Protein AF-A0A3A4PA41-F1 (afdb_monomer_lite)

Sequence (238 aa):
MRCPNCGYDNPQGRRYCEDCGEKLTDLEARKARARRRSQREAAIYRREAQRDGLDAEEAERRRRRTRRRTSPWVALLILAVLVAVIVIIILVASGGESGPEKAVKEFYNAIKDKDVMTYLNHTELELYKMAERGEYQ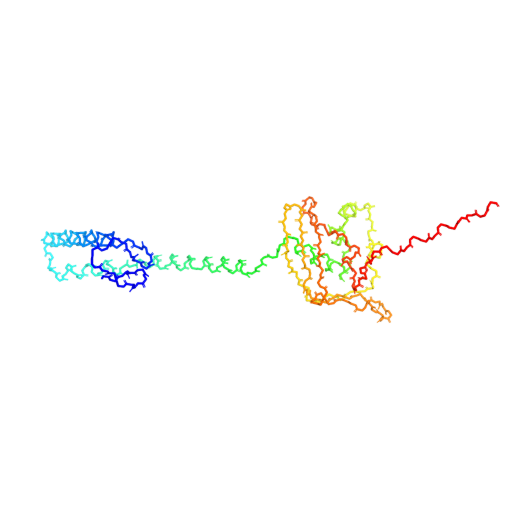PDPYTEGIDYDSYLLEGLTTRLVKEEGDYAEVEVTGGYFEGMYNDGSTSGGIDFSQHPRLVTLVKVEDTWIVQDYQIMKLPYLFAEIGPEQPEFPEVEEPI

Foldseek 3Di:
DADPPPRDDDDPPDQADPPPGHGPVVVVVVVVVVVVVVVVVVVVLVVVCVVVVHDPVRSVVVVVVVVPCPDVVVVVVVVVVVVVVVVVCCVVVVCDQDQQNVLLVLCQVCLQVVVVLSNCLQAPVVQNVCVVVVVDDDDSVVVPSPAPHKDWADWDKDWPDDDPQKTKIKGQAIKIKGAHPVGDILPFDGCVVVIDIWIWGHDPNTTHTPPVVQVNRRDDDPDPPPDPDDDPPPPDDD

Radius of gyration: 36.46 Å; chains: 1; bounding box: 102×58×88 Å

Structure (mmCIF, N/CA/C/O backbone):
data_AF-A0A3A4PA41-F1
#
_entry.id   AF-A0A3A4PA41-F1
#
loop_
_atom_site.group_PDB
_atom_site.id
_atom_site.type_symbol
_atom_site.label_atom_id
_atom_site.label_alt_id
_atom_site.label_comp_id
_atom_site.label_asym_id
_atom_site.label_entity_id
_atom_site.label_seq_id
_atom_site.pdbx_PDB_ins_code
_atom_site.Cartn_x
_atom_site.Cartn_y
_atom_site.Cartn_z
_atom_site.occupancy
_atom_site.B_iso_or_equiv
_atom_site.auth_seq_id
_atom_site.auth_comp_id
_atom_site.auth_asym_id
_atom_site.auth_atom_id
_atom_site.pdbx_PDB_model_num
ATOM 1 N N . MET A 1 1 ? -16.407 -4.344 59.325 1.00 78.94 1 MET A N 1
ATOM 2 C CA . MET A 1 1 ? -17.337 -4.447 58.186 1.00 78.94 1 MET A CA 1
ATOM 3 C C . MET A 1 1 ? -16.512 -4.512 56.924 1.00 78.94 1 MET A C 1
ATOM 5 O O . MET A 1 1 ? -15.739 -3.609 56.630 1.00 78.94 1 MET A O 1
ATOM 9 N N . ARG A 1 2 ? -16.658 -5.601 56.180 1.00 84.44 2 ARG A N 1
ATOM 10 C CA . ARG A 1 2 ? -15.811 -5.857 55.023 1.00 84.44 2 ARG A CA 1
ATOM 11 C C . ARG A 1 2 ? -16.287 -5.061 53.806 1.00 84.44 2 ARG A C 1
ATOM 13 O O . ARG A 1 2 ? -17.477 -5.090 53.485 1.00 84.44 2 ARG A O 1
ATOM 20 N N . CYS A 1 3 ? -15.379 -4.348 53.148 1.00 85.06 3 CYS A N 1
ATOM 21 C CA . CYS A 1 3 ? -15.661 -3.629 51.910 1.00 85.06 3 CYS A CA 1
ATOM 22 C C . CYS A 1 3 ? -15.992 -4.637 50.797 1.00 85.06 3 CYS A C 1
ATOM 24 O O . CYS A 1 3 ? -15.226 -5.578 50.603 1.00 85.06 3 CYS A O 1
ATOM 26 N N . PRO A 1 4 ? -17.099 -4.480 50.051 1.00 79.00 4 PRO A N 1
ATOM 27 C CA . PRO A 1 4 ? -17.438 -5.397 48.963 1.00 79.00 4 PRO A CA 1
ATOM 28 C C . PRO A 1 4 ? -16.611 -5.168 47.692 1.00 79.00 4 PRO A C 1
ATOM 30 O O . PRO A 1 4 ? -16.612 -6.042 46.835 1.00 79.00 4 PRO A O 1
ATOM 33 N N . ASN A 1 5 ? -15.958 -4.007 47.555 1.00 85.12 5 ASN A N 1
ATOM 34 C CA . ASN A 1 5 ? -15.164 -3.668 46.376 1.00 85.12 5 ASN A CA 1
ATOM 35 C C . ASN A 1 5 ? -13.751 -4.262 46.466 1.00 85.12 5 ASN A C 1
ATOM 37 O O . ASN A 1 5 ? -13.313 -4.943 45.549 1.00 85.12 5 ASN A O 1
ATOM 41 N N . CYS A 1 6 ? -13.064 -4.062 47.597 1.00 89.75 6 CYS A N 1
ATOM 42 C CA . CYS A 1 6 ? -11.680 -4.520 47.781 1.00 89.75 6 CYS A CA 1
ATOM 43 C C . CYS A 1 6 ? -11.495 -5.598 48.862 1.00 89.75 6 CYS A C 1
ATOM 45 O O . CYS A 1 6 ? -10.421 -6.170 48.991 1.00 89.75 6 CYS A O 1
ATOM 47 N N . GLY A 1 7 ? -12.519 -5.898 49.667 1.00 89.00 7 GLY A N 1
ATOM 48 C CA . GLY A 1 7 ? -12.424 -6.919 50.714 1.00 89.00 7 GLY A CA 1
ATOM 49 C C . GLY A 1 7 ? -11.752 -6.472 52.019 1.00 89.00 7 GLY A C 1
ATOM 50 O O . GLY A 1 7 ? -11.638 -7.307 52.917 1.00 89.00 7 GLY A O 1
ATOM 51 N N . TYR A 1 8 ? -11.354 -5.205 52.166 1.00 92.38 8 TYR A N 1
ATOM 52 C CA . TYR A 1 8 ? -10.743 -4.665 53.391 1.00 92.38 8 TYR A CA 1
ATOM 53 C C . TYR A 1 8 ? -11.730 -4.615 54.572 1.00 92.38 8 TYR A C 1
ATOM 55 O O . TYR A 1 8 ? -12.891 -4.223 54.397 1.00 92.38 8 TYR A O 1
ATOM 63 N N . ASP A 1 9 ? -11.304 -5.003 55.779 1.00 92.62 9 ASP A N 1
ATOM 64 C CA . ASP A 1 9 ? -12.167 -4.991 56.968 1.00 92.62 9 ASP A CA 1
ATOM 65 C C . ASP A 1 9 ? -12.120 -3.635 57.683 1.00 92.62 9 ASP A C 1
ATOM 67 O O . ASP A 1 9 ? -11.165 -3.291 58.369 1.00 92.62 9 ASP A O 1
ATOM 71 N N . ASN A 1 10 ? -13.176 -2.846 57.499 1.00 89.12 10 ASN A N 1
ATOM 72 C CA . ASN A 1 10 ? -13.282 -1.494 58.035 1.00 89.12 10 ASN A CA 1
ATOM 73 C C . ASN A 1 10 ? -13.911 -1.495 59.438 1.00 89.12 10 ASN A C 1
ATOM 75 O O . ASN A 1 10 ? -14.845 -2.260 59.686 1.00 89.12 10 ASN A O 1
ATOM 79 N N . PRO A 1 11 ? -13.535 -0.583 60.343 1.00 87.50 11 PRO A N 1
ATOM 80 C CA . PRO A 1 11 ? -14.248 -0.391 61.607 1.00 87.50 11 PRO A CA 1
ATOM 81 C C . PRO A 1 11 ? -15.753 -0.120 61.402 1.00 87.50 11 PRO A C 1
ATOM 83 O O . PRO A 1 11 ? -16.170 0.456 60.392 1.00 87.50 11 PRO A O 1
ATOM 86 N N . GLN A 1 12 ? -16.600 -0.529 62.355 1.00 80.69 12 GLN A N 1
ATOM 87 C CA . GLN A 1 12 ? -18.042 -0.259 62.273 1.00 80.69 12 GLN A CA 1
ATOM 88 C C . GLN A 1 12 ? -18.324 1.256 62.314 1.00 80.69 12 GLN A C 1
ATOM 90 O O . GLN A 1 12 ? -17.676 1.996 63.049 1.00 80.69 12 GLN A O 1
ATOM 95 N N . GLY A 1 13 ? -19.290 1.727 61.517 1.00 78.19 13 GLY A N 1
ATOM 96 C CA . GLY A 1 13 ? -19.691 3.143 61.467 1.00 78.19 13 GLY A CA 1
ATOM 97 C C . GLY A 1 13 ? -18.891 4.030 60.499 1.00 78.19 13 GLY A C 1
ATOM 98 O O . GLY A 1 13 ? -19.213 5.212 60.351 1.00 78.19 13 GLY A O 1
ATOM 99 N N . ARG A 1 14 ? -17.885 3.492 59.792 1.00 83.75 14 ARG A N 1
ATOM 100 C CA . ARG A 1 14 ? -17.180 4.218 58.722 1.00 83.75 14 ARG A CA 1
ATOM 101 C C . ARG A 1 14 ? -18.100 4.487 57.526 1.00 83.75 14 ARG A C 1
ATOM 103 O O . ARG A 1 14 ? -18.862 3.621 57.105 1.00 83.75 14 ARG A O 1
ATOM 110 N N . ARG A 1 15 ? -18.014 5.696 56.949 1.00 81.94 15 ARG A N 1
ATOM 111 C CA . ARG A 1 15 ? -18.811 6.079 55.763 1.00 81.94 15 ARG A CA 1
ATOM 112 C C . ARG A 1 15 ? -18.171 5.681 54.437 1.00 81.94 15 ARG A C 1
ATOM 114 O O . ARG A 1 15 ? -18.894 5.497 53.462 1.00 81.94 15 ARG A O 1
ATOM 121 N N . TYR A 1 16 ? -16.852 5.530 54.424 1.00 88.31 16 TYR A N 1
ATOM 122 C CA . TYR A 1 16 ? -16.038 5.195 53.260 1.00 88.31 16 TYR A CA 1
ATOM 123 C C . TYR A 1 16 ? -15.029 4.112 53.645 1.00 88.31 16 TYR A C 1
ATOM 125 O O . TYR A 1 16 ? -14.651 4.031 54.815 1.00 88.31 16 TYR A O 1
ATOM 133 N N . CYS A 1 17 ? -14.623 3.287 52.682 1.00 89.88 17 CYS A N 1
ATOM 134 C CA . CYS A 1 17 ? -13.566 2.303 52.857 1.00 89.88 17 CYS A CA 1
ATOM 135 C C . CYS A 1 17 ? -12.216 3.014 52.995 1.00 89.88 17 CYS A C 1
ATOM 137 O O . CYS A 1 17 ? -11.891 3.855 52.164 1.00 89.88 17 CYS A O 1
ATOM 139 N N . GLU A 1 18 ? -11.431 2.656 54.007 1.00 91.44 18 GLU A N 1
ATOM 140 C CA . GLU A 1 18 ? -10.113 3.262 54.261 1.00 91.44 18 GLU A CA 1
ATOM 141 C C . GLU A 1 18 ? -9.070 2.894 53.204 1.00 91.44 18 GLU A C 1
ATOM 143 O O . GLU A 1 18 ? -8.151 3.664 52.963 1.00 91.44 18 GLU A O 1
ATOM 148 N N . ASP A 1 19 ? -9.243 1.737 52.568 1.00 93.75 19 ASP A N 1
ATOM 149 C CA . ASP A 1 19 ? -8.330 1.214 51.551 1.00 93.75 19 ASP A CA 1
ATOM 150 C C . ASP A 1 19 ? -8.675 1.707 50.130 1.00 93.75 19 ASP A C 1
ATOM 152 O O . ASP A 1 19 ? -7.860 2.341 49.471 1.00 93.75 19 ASP A O 1
ATOM 156 N N . CYS A 1 20 ? -9.913 1.496 49.659 1.00 91.44 20 CYS A N 1
ATOM 157 C CA . CYS A 1 20 ? -10.299 1.821 48.276 1.00 91.44 20 CYS A CA 1
ATOM 158 C C . CYS A 1 20 ? -11.238 3.035 48.116 1.00 91.44 20 CYS A C 1
ATOM 160 O O . CYS A 1 20 ? -11.721 3.287 47.015 1.00 91.44 20 CYS A O 1
ATOM 162 N N . GLY A 1 21 ? -11.601 3.737 49.197 1.00 87.38 21 GLY A N 1
ATOM 163 C CA . GLY A 1 21 ? -12.452 4.940 49.148 1.00 87.38 21 GLY A CA 1
ATOM 164 C C . GLY A 1 21 ? -13.956 4.724 48.889 1.00 87.38 21 GLY A C 1
ATOM 165 O O . GLY A 1 21 ? -14.718 5.690 48.878 1.00 87.38 21 GLY A O 1
ATOM 166 N N . GLU A 1 22 ? -14.423 3.483 48.718 1.00 85.25 22 GLU A N 1
ATOM 167 C CA . GLU A 1 22 ? -15.826 3.167 48.387 1.00 85.25 22 GLU A CA 1
ATOM 168 C C . GLU A 1 22 ? -16.806 3.564 49.509 1.00 85.25 22 GLU A C 1
ATOM 170 O O . GLU A 1 22 ? -16.545 3.308 50.686 1.00 85.25 22 GLU A O 1
ATOM 175 N N . LYS A 1 23 ? -17.975 4.134 49.175 1.00 85.44 23 LYS A N 1
ATOM 176 C CA . LYS A 1 23 ? -18.997 4.526 50.168 1.00 85.44 23 LYS A CA 1
ATOM 177 C C . LYS A 1 23 ? -19.662 3.307 50.812 1.00 85.44 23 LYS A C 1
ATOM 179 O O . LYS A 1 23 ? -20.528 2.655 50.233 1.00 85.44 23 LYS A O 1
ATOM 184 N N . LEU A 1 24 ? -19.358 3.065 52.083 1.00 79.62 24 LEU A N 1
ATOM 185 C CA . LEU A 1 24 ? -19.928 1.970 52.869 1.00 79.62 24 LEU A CA 1
ATOM 186 C C . LEU A 1 24 ? -21.366 2.256 53.341 1.00 79.62 24 LEU A C 1
ATOM 188 O O . LEU A 1 24 ? -22.183 1.338 53.431 1.00 79.62 24 LEU A O 1
ATOM 192 N N . THR A 1 25 ? -21.717 3.524 53.588 1.00 70.94 25 THR A N 1
ATOM 193 C CA . THR A 1 25 ? -23.063 3.917 54.054 1.00 70.94 25 THR A CA 1
ATOM 194 C C . THR A 1 25 ? -24.140 3.824 52.980 1.00 70.94 25 THR A C 1
ATOM 196 O O . THR A 1 25 ? -25.287 3.496 53.291 1.00 70.94 25 THR A O 1
ATOM 199 N N . ASP A 1 26 ? -23.796 4.075 51.714 1.00 70.75 26 ASP A N 1
ATOM 200 C CA . ASP A 1 26 ? -24.758 3.941 50.615 1.00 70.75 26 ASP A CA 1
ATOM 201 C C . ASP A 1 26 ? -25.124 2.470 50.392 1.00 70.75 26 ASP A C 1
ATOM 203 O O . ASP A 1 26 ? -26.271 2.144 50.097 1.00 70.75 26 ASP A O 1
ATOM 207 N N . LEU A 1 27 ? -24.190 1.549 50.637 1.00 70.31 27 LEU A N 1
ATOM 208 C CA . LEU A 1 27 ? -24.443 0.119 50.510 1.00 70.31 27 LEU A CA 1
ATOM 209 C C . LEU A 1 27 ? -25.478 -0.389 51.521 1.00 70.31 27 LEU A C 1
ATOM 211 O O . LEU A 1 27 ? -26.393 -1.122 51.141 1.00 70.31 27 LEU A O 1
ATOM 215 N N . GLU A 1 28 ? -25.356 -0.028 52.800 1.00 75.94 28 GLU A N 1
ATOM 216 C CA . GLU A 1 28 ? -26.335 -0.443 53.813 1.00 75.94 28 GLU A CA 1
ATOM 217 C C . GLU A 1 28 ? -27.710 0.173 53.551 1.00 75.94 28 GLU A C 1
ATOM 219 O O . GLU A 1 28 ? -28.723 -0.530 53.600 1.00 75.94 28 GLU A O 1
ATOM 224 N N . ALA A 1 29 ? -27.754 1.450 53.164 1.00 77.25 29 ALA A N 1
ATOM 225 C CA . ALA A 1 29 ? -28.988 2.117 52.768 1.00 77.25 29 ALA A CA 1
ATOM 226 C C . ALA A 1 29 ? -29.625 1.457 51.530 1.00 77.25 29 ALA A C 1
ATOM 228 O O . ALA A 1 29 ? -30.835 1.214 51.507 1.00 77.25 29 ALA A O 1
ATOM 229 N N . ARG A 1 30 ? -28.825 1.094 50.520 1.00 78.69 30 ARG A N 1
ATOM 230 C CA . ARG A 1 30 ? -29.259 0.344 49.331 1.00 78.69 30 ARG A CA 1
ATOM 231 C C . ARG A 1 30 ? -29.794 -1.036 49.697 1.00 78.69 30 ARG A C 1
ATOM 233 O O . ARG A 1 30 ? -30.887 -1.393 49.260 1.00 78.69 30 ARG A O 1
ATOM 240 N N . LYS A 1 31 ? -29.091 -1.790 50.548 1.00 82.38 31 LYS A N 1
ATOM 241 C CA . LYS A 1 31 ? -29.541 -3.102 51.048 1.00 82.38 31 LYS A CA 1
ATOM 242 C C . LYS A 1 31 ? -30.845 -2.983 51.841 1.00 82.38 31 LYS A C 1
ATOM 244 O O . LYS A 1 31 ? -31.750 -3.793 51.645 1.00 82.38 31 LYS A O 1
ATOM 249 N N . ALA A 1 32 ? -30.984 -1.964 52.687 1.00 83.75 32 ALA A N 1
ATOM 250 C CA . ALA A 1 32 ? -32.205 -1.704 53.444 1.00 83.75 32 ALA A CA 1
ATOM 251 C C . ALA A 1 32 ? -33.386 -1.347 52.525 1.00 83.75 32 ALA A C 1
ATOM 253 O O . ALA A 1 32 ? -34.480 -1.890 52.687 1.00 83.75 32 ALA A O 1
ATOM 254 N N . ARG A 1 33 ? -33.167 -0.494 51.515 1.00 84.88 33 ARG A N 1
ATOM 255 C CA . ARG A 1 33 ? -34.169 -0.167 50.485 1.00 84.88 33 ARG A CA 1
ATOM 256 C C . ARG A 1 33 ? -34.574 -1.405 49.681 1.00 84.88 33 ARG A C 1
ATOM 258 O O . ARG A 1 33 ? -35.767 -1.636 49.492 1.00 84.88 33 ARG A O 1
ATOM 265 N N . ALA A 1 34 ? -33.614 -2.240 49.285 1.00 83.19 34 ALA A N 1
ATOM 266 C CA . ALA A 1 34 ? -33.871 -3.497 48.584 1.00 83.19 34 ALA A CA 1
ATOM 267 C C . ALA A 1 34 ? -34.686 -4.485 49.439 1.00 83.19 34 ALA A C 1
ATOM 269 O O . ALA A 1 34 ? -35.652 -5.061 48.943 1.00 83.19 34 ALA A O 1
ATOM 270 N N . ARG A 1 35 ? -34.364 -4.628 50.736 1.00 87.56 35 ARG A N 1
ATOM 271 C CA . ARG A 1 35 ? -35.143 -5.444 51.689 1.00 87.56 35 ARG A CA 1
ATOM 272 C C . ARG A 1 35 ? -36.574 -4.936 51.849 1.00 87.56 35 ARG A C 1
ATOM 274 O O . ARG A 1 35 ? -37.504 -5.731 51.814 1.00 87.56 35 ARG A O 1
ATOM 281 N N . ARG A 1 36 ? -36.775 -3.620 51.980 1.00 89.25 36 ARG A N 1
ATOM 282 C CA . ARG A 1 36 ? -38.124 -3.030 52.069 1.00 89.25 36 ARG A CA 1
ATOM 283 C C . ARG A 1 36 ? -38.932 -3.274 50.796 1.00 89.25 36 ARG A C 1
ATOM 285 O O . ARG A 1 36 ? -40.110 -3.611 50.878 1.00 89.25 36 ARG A O 1
ATOM 292 N N . ARG A 1 37 ? -38.301 -3.144 49.623 1.00 86.00 37 ARG A N 1
ATOM 293 C CA . ARG A 1 37 ? -38.941 -3.430 48.333 1.00 86.00 37 ARG A CA 1
ATOM 294 C C . ARG A 1 37 ? -39.351 -4.900 48.226 1.00 86.00 37 ARG A C 1
ATOM 296 O O . ARG A 1 37 ? -40.509 -5.169 47.925 1.00 86.00 37 ARG A O 1
ATOM 303 N N . SER A 1 38 ? -38.452 -5.832 48.551 1.00 83.81 38 SER A N 1
ATOM 304 C CA . SER A 1 38 ? -38.749 -7.269 48.483 1.00 83.81 38 SER A CA 1
ATOM 305 C C . SER A 1 38 ? -39.822 -7.697 49.488 1.00 83.81 38 SER A C 1
ATOM 307 O O . SER A 1 38 ? -40.682 -8.511 49.158 1.00 83.81 38 SER A O 1
ATOM 309 N N . GLN A 1 39 ? -39.826 -7.116 50.693 1.00 87.44 39 GLN A N 1
ATOM 310 C CA . GLN A 1 39 ? -40.875 -7.332 51.692 1.00 87.44 39 GLN A CA 1
ATOM 311 C C . GLN A 1 39 ? -42.234 -6.819 51.207 1.00 87.44 39 GLN A C 1
ATOM 313 O O . GLN A 1 39 ? -43.238 -7.512 51.367 1.00 87.44 39 GLN A O 1
ATOM 318 N N . ARG A 1 40 ? -42.270 -5.635 50.583 1.00 87.06 40 ARG A N 1
ATOM 319 C CA . ARG A 1 40 ? -43.497 -5.052 50.025 1.00 87.06 40 ARG A CA 1
ATOM 320 C C . ARG A 1 40 ? -44.041 -5.888 48.867 1.00 87.06 40 ARG A C 1
ATOM 322 O O . ARG A 1 40 ? -45.229 -6.186 48.856 1.00 87.06 40 ARG A O 1
ATOM 329 N N . GLU A 1 41 ? -43.182 -6.330 47.952 1.00 84.62 41 GLU A N 1
ATOM 330 C CA . GLU A 1 41 ? -43.555 -7.248 46.866 1.00 84.62 41 GLU A CA 1
ATOM 331 C C . GLU A 1 41 ? -44.077 -8.587 47.406 1.00 84.62 41 GLU A C 1
ATOM 333 O O . GLU A 1 41 ? -45.117 -9.068 46.965 1.00 84.62 41 GLU A O 1
ATOM 338 N N . ALA A 1 42 ? -43.421 -9.168 48.415 1.00 79.56 42 ALA A N 1
ATOM 339 C CA . ALA A 1 42 ? -43.884 -10.403 49.049 1.00 79.56 42 ALA A CA 1
ATOM 340 C C . ALA A 1 42 ? -45.223 -10.237 49.791 1.00 79.56 42 ALA A C 1
ATOM 342 O O . ALA A 1 42 ? -45.983 -11.198 49.915 1.00 79.56 42 ALA A O 1
ATOM 343 N N . ALA A 1 43 ? -45.515 -9.042 50.311 1.00 85.31 43 ALA A N 1
ATOM 344 C CA . ALA A 1 43 ? -46.796 -8.732 50.939 1.00 85.31 43 ALA A CA 1
ATOM 345 C C . ALA A 1 43 ? -47.920 -8.563 49.905 1.00 85.31 43 ALA A C 1
ATOM 347 O O . ALA A 1 43 ? -49.013 -9.080 50.120 1.00 85.31 43 ALA A O 1
ATOM 348 N N . ILE A 1 44 ? -47.644 -7.890 48.780 1.00 84.81 44 ILE A N 1
ATOM 349 C CA . ILE A 1 44 ? -48.576 -7.779 47.645 1.00 84.81 44 ILE A CA 1
ATOM 350 C C . ILE A 1 44 ? -48.920 -9.176 47.128 1.00 84.81 44 ILE A C 1
ATOM 352 O O . ILE A 1 44 ? -50.091 -9.534 47.070 1.00 84.81 44 ILE A O 1
ATOM 356 N N . TYR A 1 45 ? -47.900 -10.002 46.896 1.00 75.38 45 TYR A N 1
ATOM 357 C CA . TYR A 1 45 ? -48.076 -11.361 46.398 1.00 75.38 45 TYR A CA 1
ATOM 358 C C . TYR A 1 45 ? -48.927 -12.238 47.327 1.00 75.38 45 TYR A C 1
ATOM 360 O O . TYR A 1 45 ? -49.796 -12.973 46.872 1.00 75.38 45 TYR A O 1
ATOM 368 N N . ARG A 1 46 ? -48.717 -12.135 48.649 1.00 78.88 46 ARG A N 1
ATOM 369 C CA . ARG A 1 46 ? -49.536 -12.852 49.639 1.00 78.88 46 ARG A CA 1
ATOM 370 C C . ARG A 1 46 ? -50.999 -12.408 49.620 1.00 78.88 46 ARG A C 1
ATOM 372 O O . ARG A 1 46 ? -51.875 -13.257 49.728 1.00 78.88 46 ARG A O 1
ATOM 379 N N . ARG A 1 47 ? -51.263 -11.106 49.474 1.00 82.44 47 ARG A N 1
ATOM 380 C CA . ARG A 1 47 ? -52.633 -10.574 49.375 1.00 82.44 47 ARG A CA 1
ATOM 381 C C . ARG A 1 47 ? -53.328 -11.022 48.092 1.00 82.44 47 ARG A C 1
ATOM 383 O O . ARG A 1 47 ? -54.493 -11.389 48.145 1.00 82.44 47 ARG A O 1
ATOM 390 N N . GLU A 1 48 ? -52.622 -11.008 46.965 1.00 81.88 48 GLU A N 1
ATOM 391 C CA . GLU A 1 48 ? -53.142 -11.497 45.682 1.00 81.88 48 GLU A CA 1
ATOM 392 C C . GLU A 1 48 ? -53.446 -12.997 45.740 1.00 81.88 48 GLU A C 1
ATOM 394 O O . GLU A 1 48 ? -54.548 -13.402 45.389 1.00 81.88 48 GLU A O 1
ATOM 399 N N . ALA A 1 49 ? -52.531 -13.809 46.279 1.00 74.25 49 ALA A N 1
ATOM 400 C CA . ALA A 1 49 ? -52.753 -15.244 46.457 1.00 74.25 49 ALA A CA 1
ATOM 401 C C . ALA A 1 49 ? -53.971 -15.544 47.348 1.00 74.25 49 ALA A C 1
ATOM 403 O O . ALA A 1 49 ? -54.786 -16.389 46.996 1.00 74.25 49 ALA A O 1
ATOM 404 N N . GLN A 1 50 ? -54.138 -14.810 48.457 1.00 80.50 50 GLN A N 1
ATOM 405 C CA . GLN A 1 50 ? -55.321 -14.926 49.320 1.00 80.50 50 GLN A CA 1
ATOM 406 C C . GLN A 1 50 ? -56.613 -14.527 48.601 1.00 80.50 50 GLN A C 1
ATOM 408 O O . GLN A 1 50 ? -57.622 -15.211 48.749 1.00 80.50 50 GLN A O 1
ATOM 413 N N . ARG A 1 51 ? -56.593 -13.433 47.827 1.00 82.31 51 ARG A N 1
ATOM 414 C CA . ARG A 1 51 ? -57.755 -12.965 47.056 1.00 82.31 51 ARG A CA 1
ATOM 415 C C . ARG A 1 51 ? -58.189 -13.990 46.011 1.00 82.31 51 ARG A C 1
ATOM 417 O O . ARG A 1 51 ? -59.382 -14.185 45.808 1.00 82.31 51 ARG A O 1
ATOM 424 N N . ASP A 1 52 ? -57.220 -14.639 45.381 1.00 79.12 52 ASP A N 1
ATOM 425 C CA . ASP A 1 52 ? -57.447 -15.620 44.325 1.00 79.12 52 ASP A CA 1
ATOM 426 C C . ASP A 1 52 ? -57.626 -17.052 44.882 1.00 79.12 52 ASP A C 1
ATOM 428 O O . ASP A 1 52 ? -57.720 -18.004 44.109 1.00 79.12 52 ASP A O 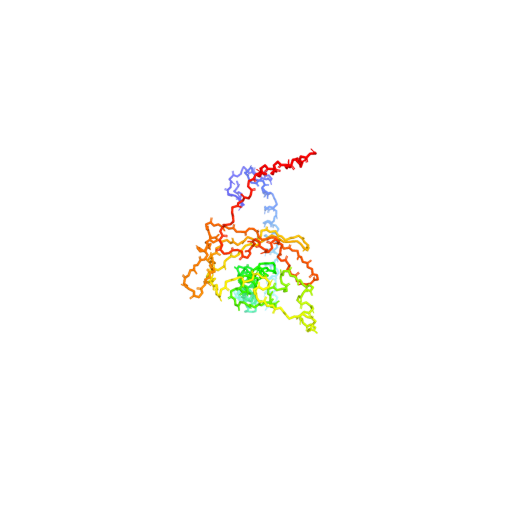1
ATOM 432 N N . GLY A 1 53 ? -57.675 -17.221 46.213 1.00 82.31 53 GLY A N 1
ATOM 433 C CA . GLY A 1 53 ? -57.903 -18.509 46.882 1.00 82.31 53 GLY A CA 1
ATOM 434 C C . GLY A 1 53 ? -56.773 -19.532 46.715 1.00 82.31 53 GLY A C 1
ATOM 435 O O . GLY A 1 53 ? -56.997 -20.724 46.907 1.00 82.31 53 GLY A O 1
ATOM 436 N N . LEU A 1 54 ? -55.573 -19.086 46.337 1.00 74.19 54 LEU A N 1
ATOM 437 C CA . LEU A 1 54 ? -54.415 -19.942 46.089 1.00 74.19 54 LEU A CA 1
ATOM 438 C C . LEU A 1 54 ? -53.728 -20.305 47.407 1.00 74.19 54 LEU A C 1
ATOM 440 O O . LEU A 1 54 ? -53.446 -19.430 48.233 1.00 74.19 54 LEU A O 1
ATOM 444 N N . ASP A 1 55 ? -53.399 -21.585 47.585 1.00 77.38 55 ASP A N 1
ATOM 445 C CA . ASP A 1 55 ? -52.577 -22.003 48.714 1.00 77.38 55 ASP A CA 1
ATOM 446 C C . ASP A 1 55 ? -51.137 -21.447 48.596 1.00 77.38 55 ASP A C 1
ATOM 448 O O . ASP A 1 55 ? -50.660 -21.040 47.526 1.00 77.38 55 ASP A O 1
ATOM 452 N N . ALA A 1 56 ? -50.436 -21.369 49.731 1.00 72.50 56 ALA A N 1
ATOM 453 C CA . ALA A 1 56 ? -49.102 -20.771 49.796 1.00 72.50 56 ALA A CA 1
ATOM 454 C C . ALA A 1 56 ? -48.068 -21.523 48.933 1.00 72.50 56 ALA A C 1
ATOM 456 O O . ALA A 1 56 ? -47.119 -20.911 48.430 1.00 72.50 56 ALA A O 1
ATOM 457 N N . GLU A 1 57 ? -48.256 -22.828 48.742 1.00 74.38 57 GLU A N 1
ATOM 458 C CA . GLU A 1 57 ? -47.349 -23.691 47.993 1.00 74.38 57 GLU A CA 1
ATOM 459 C C . GLU A 1 57 ? -47.542 -23.512 46.476 1.00 74.38 57 GLU A C 1
ATOM 461 O O . GLU A 1 57 ? -46.577 -23.432 45.709 1.00 74.38 57 GLU A O 1
ATOM 466 N N . GLU A 1 58 ? -48.784 -23.356 46.030 1.00 75.06 58 GLU A N 1
ATOM 467 C CA . GLU A 1 58 ? -49.190 -23.141 44.650 1.00 75.06 58 GLU A CA 1
ATOM 468 C C . GLU A 1 58 ? -48.834 -21.728 44.171 1.00 75.06 58 GLU A C 1
ATOM 470 O O . GLU A 1 58 ? -48.345 -21.547 43.046 1.00 75.06 58 GLU A O 1
ATOM 475 N N . ALA A 1 59 ? -48.945 -20.735 45.056 1.00 68.81 59 ALA A N 1
ATOM 476 C CA . ALA A 1 59 ? -48.404 -19.401 44.833 1.00 68.81 59 ALA A CA 1
ATOM 477 C C . ALA A 1 59 ? -46.866 -19.455 44.665 1.00 68.81 59 ALA A C 1
ATOM 479 O O . ALA A 1 59 ? -46.307 -18.971 43.675 1.00 68.81 59 ALA A O 1
ATOM 480 N N . GLU A 1 60 ? -46.137 -20.141 45.550 1.00 73.31 60 GLU A N 1
ATOM 481 C CA . GLU A 1 60 ? -44.687 -20.296 45.374 1.00 73.31 60 GLU A CA 1
ATOM 482 C C . GLU A 1 60 ? -44.301 -21.027 44.077 1.00 73.31 60 GLU A C 1
ATOM 484 O O . GLU A 1 60 ? -43.359 -20.606 43.389 1.00 73.31 60 GLU A O 1
ATOM 489 N N . ARG A 1 61 ? -45.039 -22.073 43.683 1.00 74.44 61 ARG A N 1
ATOM 490 C CA . ARG A 1 61 ? -44.822 -22.790 42.414 1.00 74.44 61 ARG A CA 1
ATOM 491 C C . ARG A 1 61 ? -45.039 -21.879 41.201 1.00 74.44 61 ARG A C 1
ATOM 493 O O . ARG A 1 61 ? -44.201 -21.884 40.290 1.00 74.44 61 ARG A O 1
ATOM 500 N N . ARG A 1 62 ? -46.093 -21.050 41.185 1.00 70.75 62 ARG A N 1
ATOM 501 C CA . ARG A 1 62 ? -46.332 -20.056 40.116 1.00 70.75 62 ARG A CA 1
ATOM 502 C C . ARG A 1 62 ? -45.215 -19.014 40.045 1.00 70.75 62 ARG A C 1
ATOM 504 O O . ARG A 1 62 ? -44.717 -18.741 38.952 1.00 70.75 62 ARG A O 1
ATOM 511 N N . ARG A 1 63 ? -44.747 -18.502 41.190 1.00 68.19 63 ARG A N 1
ATOM 512 C CA . ARG A 1 63 ? -43.633 -17.539 41.269 1.00 68.19 63 ARG A CA 1
ATOM 513 C C . ARG A 1 63 ? -42.310 -18.111 40.746 1.00 68.19 63 ARG A C 1
ATOM 515 O O . ARG A 1 63 ? -41.541 -17.410 40.086 1.00 68.19 63 ARG A O 1
ATOM 522 N N . ARG A 1 64 ? -42.026 -19.392 41.012 1.00 68.06 64 ARG A N 1
ATOM 523 C CA . ARG A 1 64 ? -40.831 -20.074 40.476 1.00 68.06 64 ARG A CA 1
ATOM 524 C C . ARG A 1 64 ? -40.900 -20.238 38.954 1.00 68.06 64 ARG A C 1
ATOM 526 O O . ARG A 1 64 ? -39.875 -20.066 38.293 1.00 68.06 64 ARG A O 1
ATOM 533 N N . ARG A 1 65 ? -42.085 -20.515 38.393 1.00 65.81 65 ARG A N 1
ATOM 534 C CA . ARG A 1 65 ? -42.294 -20.618 36.934 1.00 65.81 65 ARG A CA 1
ATOM 535 C C . ARG A 1 65 ? -42.100 -19.282 36.219 1.00 65.81 65 ARG A C 1
ATOM 537 O O . ARG A 1 65 ? -41.435 -19.251 35.189 1.00 65.81 65 ARG A O 1
ATOM 544 N N . THR A 1 66 ? -42.617 -18.181 36.765 1.00 60.09 66 THR A N 1
ATOM 545 C CA . THR A 1 66 ? -42.448 -16.849 36.158 1.00 60.09 66 THR A CA 1
ATOM 546 C C . THR A 1 66 ? -41.007 -16.349 36.237 1.00 60.09 66 THR A C 1
ATOM 548 O O . THR A 1 66 ? -40.521 -15.763 35.276 1.00 60.09 66 THR A O 1
ATOM 551 N N . ARG A 1 67 ? -40.278 -16.645 37.324 1.00 59.31 67 ARG A N 1
ATOM 552 C CA . ARG A 1 67 ? -38.877 -16.216 37.493 1.00 59.31 67 ARG A CA 1
ATOM 553 C C . ARG A 1 67 ? -37.868 -16.992 36.634 1.00 59.31 67 ARG A C 1
ATOM 555 O O . ARG A 1 67 ? -36.836 -16.434 36.283 1.00 59.31 67 ARG A O 1
ATOM 562 N N . ARG A 1 68 ? -38.142 -18.259 36.295 1.00 55.00 68 ARG A N 1
ATOM 563 C CA . ARG A 1 68 ? -37.277 -19.081 35.417 1.00 55.00 68 ARG A CA 1
ATOM 564 C C . ARG A 1 68 ? -37.469 -18.813 33.924 1.00 55.00 68 ARG A C 1
ATOM 566 O O . ARG A 1 68 ? -36.723 -19.353 33.116 1.00 55.00 68 ARG A O 1
ATOM 573 N N . ARG A 1 69 ? -38.449 -17.996 33.542 1.00 55.00 69 ARG A N 1
ATOM 574 C CA . ARG A 1 69 ? -38.735 -17.680 32.143 1.00 55.00 69 ARG A CA 1
ATOM 575 C C . ARG A 1 69 ? -37.834 -16.535 31.671 1.00 55.00 69 ARG A C 1
ATOM 577 O O . ARG A 1 69 ? -38.317 -15.480 31.279 1.00 55.00 69 ARG A O 1
ATOM 584 N N . THR A 1 70 ? -36.513 -16.719 31.717 1.00 56.25 70 THR A N 1
ATOM 585 C CA . THR A 1 70 ? -35.641 -15.945 30.825 1.00 56.25 70 THR A CA 1
ATOM 586 C C . THR A 1 70 ? -36.089 -16.301 29.419 1.00 56.25 70 THR A C 1
ATOM 588 O O . THR A 1 70 ? -36.007 -17.463 29.020 1.00 56.25 70 THR A O 1
ATOM 591 N N . SER A 1 71 ? -36.700 -15.339 28.729 1.00 65.31 71 SER A N 1
ATOM 592 C CA . SER A 1 71 ? -37.250 -15.573 27.399 1.00 65.31 71 SER A CA 1
ATOM 593 C C . SER A 1 71 ? -36.138 -16.131 26.503 1.00 65.31 71 SER A C 1
ATOM 595 O O . SER A 1 71 ? -35.041 -15.569 26.518 1.00 65.31 71 SER A O 1
ATOM 597 N N . PRO A 1 72 ? -36.379 -17.200 25.725 1.00 73.31 72 PRO A N 1
ATOM 598 C CA . PRO A 1 72 ? -35.388 -17.715 24.778 1.00 73.31 72 PRO A CA 1
ATOM 599 C C . PRO A 1 72 ? -34.893 -16.621 23.814 1.00 73.31 72 PRO A C 1
ATOM 601 O O . PRO A 1 72 ? -33.753 -16.661 23.366 1.00 73.31 72 PRO A O 1
ATOM 604 N N . TRP A 1 73 ? -35.697 -15.574 23.596 1.00 72.38 73 TRP A N 1
ATOM 605 C CA . TRP A 1 73 ? -35.313 -14.377 22.846 1.00 72.38 73 TRP A CA 1
ATOM 606 C C . TRP A 1 73 ? -34.213 -13.542 23.503 1.00 72.38 73 TRP A C 1
ATOM 608 O O . TRP A 1 73 ? -33.407 -12.950 22.799 1.00 72.38 73 TRP A O 1
ATOM 618 N N . VAL A 1 74 ? -34.137 -13.499 24.836 1.00 82.31 74 VAL A N 1
ATOM 619 C CA . VAL A 1 74 ? -33.055 -12.792 25.542 1.00 82.31 74 VAL A CA 1
ATOM 620 C C . VAL A 1 74 ? -31.733 -13.529 25.339 1.00 82.31 74 VAL A C 1
ATOM 622 O O . VAL A 1 74 ? -30.714 -12.891 25.105 1.00 82.31 74 VAL A O 1
ATOM 625 N N . ALA A 1 75 ? -31.752 -14.865 25.355 1.00 81.94 75 ALA A N 1
ATOM 626 C CA . ALA A 1 75 ? -30.570 -15.666 25.043 1.00 81.94 75 ALA A CA 1
ATOM 627 C C . ALA A 1 75 ? -30.135 -15.494 23.575 1.00 81.94 75 ALA A C 1
ATOM 629 O O . ALA A 1 75 ? -28.947 -15.324 23.315 1.00 81.94 75 ALA A O 1
ATOM 630 N N . LEU A 1 76 ? -31.086 -15.458 22.632 1.00 87.44 76 LEU A N 1
ATOM 631 C CA . LEU A 1 76 ? -30.805 -15.181 21.217 1.00 87.44 76 LEU A CA 1
ATOM 632 C C . LEU A 1 76 ? -30.250 -13.769 20.986 1.00 87.44 76 LEU A C 1
ATOM 634 O O . LEU A 1 76 ? -29.310 -13.617 20.217 1.00 87.44 76 LEU A O 1
ATOM 638 N N . LEU A 1 77 ? -30.779 -12.747 21.668 1.00 90.06 77 LEU A N 1
ATOM 639 C CA . LEU A 1 77 ? -30.253 -11.381 21.586 1.00 90.06 77 LEU A CA 1
ATOM 640 C C . LEU A 1 77 ? -28.825 -11.287 22.128 1.00 90.06 77 LEU A C 1
ATOM 642 O O . LEU A 1 77 ? -27.975 -10.676 21.490 1.00 90.06 77 LEU A O 1
ATOM 646 N N . ILE A 1 78 ? -28.540 -11.918 23.270 1.00 89.81 78 ILE A N 1
ATOM 647 C CA . ILE A 1 78 ? -27.183 -11.956 23.836 1.00 89.81 78 ILE A CA 1
ATOM 648 C C . ILE A 1 78 ? -26.221 -12.673 22.880 1.00 89.81 78 ILE A C 1
ATOM 650 O O . ILE A 1 78 ? -25.114 -12.186 22.662 1.00 89.81 78 ILE A O 1
ATOM 654 N N . LEU A 1 79 ? -26.645 -13.789 22.276 1.00 91.75 79 LEU A N 1
ATOM 655 C CA . LEU A 1 79 ? -25.855 -14.510 21.277 1.00 91.75 79 LEU A CA 1
ATOM 656 C C . LEU A 1 79 ? -25.596 -13.650 20.032 1.00 91.75 79 LEU A C 1
ATOM 658 O O . LEU A 1 79 ? -24.462 -13.578 19.575 1.00 91.75 79 LEU A O 1
ATOM 662 N N . ALA A 1 80 ? -26.616 -12.967 19.507 1.00 92.75 80 ALA A N 1
ATOM 663 C CA . ALA A 1 80 ? -26.481 -12.091 18.345 1.00 92.75 80 ALA A CA 1
ATOM 664 C C . ALA A 1 80 ? -25.518 -10.924 18.612 1.00 92.75 80 ALA A C 1
ATOM 666 O O . ALA A 1 80 ? -24.675 -10.621 17.772 1.00 92.75 80 ALA A O 1
ATOM 667 N N . VAL A 1 81 ? -25.591 -10.313 19.799 1.00 94.44 81 VAL A N 1
ATOM 668 C CA . VAL A 1 81 ? -24.650 -9.266 20.225 1.00 94.44 81 VAL A CA 1
ATOM 669 C C . VAL A 1 81 ? -23.234 -9.824 20.353 1.00 94.44 81 VAL A C 1
ATOM 671 O O . VAL A 1 81 ? -22.299 -9.196 19.871 1.00 94.44 81 VAL A O 1
ATOM 674 N N . LEU A 1 82 ? -23.060 -11.011 20.942 1.00 95.19 82 LEU A N 1
ATOM 675 C CA . LEU A 1 82 ? -21.754 -11.674 21.024 1.00 95.19 82 LEU A CA 1
ATOM 676 C C . LEU A 1 82 ? -21.161 -11.947 19.640 1.00 95.19 82 LEU A C 1
ATOM 678 O O . LEU A 1 82 ? -19.993 -11.650 19.419 1.00 95.19 82 LEU A O 1
ATOM 682 N N . VAL A 1 83 ? -21.958 -12.461 18.701 1.00 94.38 83 VAL A N 1
ATOM 683 C CA . VAL A 1 83 ? -21.520 -12.701 17.319 1.00 94.38 83 VAL A CA 1
ATOM 684 C C . VAL A 1 83 ? -21.145 -11.388 16.634 1.00 94.38 83 VAL A C 1
ATOM 686 O O . VAL A 1 83 ? -20.077 -11.313 16.041 1.00 94.38 83 VAL A O 1
ATOM 689 N N . ALA A 1 84 ? -21.960 -10.338 16.760 1.00 91.62 84 ALA A N 1
ATOM 690 C CA . ALA A 1 84 ? -21.645 -9.026 16.194 1.00 91.62 84 ALA A CA 1
ATOM 691 C C . ALA A 1 84 ? -20.341 -8.447 16.769 1.00 91.62 84 ALA A C 1
ATOM 693 O O . ALA A 1 84 ? -19.513 -7.939 16.020 1.00 91.62 84 ALA A O 1
ATOM 694 N N . VAL A 1 85 ? -20.118 -8.577 18.080 1.00 91.88 85 VAL A N 1
ATOM 695 C CA . VAL A 1 85 ? -18.869 -8.156 18.732 1.00 91.88 85 VAL A CA 1
ATOM 696 C C . VAL A 1 85 ? -17.683 -8.986 18.244 1.00 91.88 85 VAL A C 1
ATOM 698 O O . VAL A 1 85 ? -16.641 -8.415 17.955 1.00 91.88 85 VAL A O 1
ATOM 701 N N . ILE A 1 86 ? -17.832 -10.305 18.091 1.00 89.62 86 ILE A N 1
ATOM 702 C CA . ILE A 1 86 ? -16.782 -11.171 17.535 1.00 89.62 86 ILE A CA 1
ATOM 703 C C . ILE A 1 86 ? -16.454 -10.765 16.095 1.00 89.62 86 ILE A C 1
ATOM 705 O O . ILE A 1 86 ? -15.282 -10.666 15.760 1.00 89.62 86 ILE A O 1
ATOM 709 N N . VAL A 1 87 ? -17.454 -10.469 15.262 1.00 83.50 87 VAL A N 1
ATOM 710 C CA . VAL A 1 87 ? -17.243 -9.984 13.889 1.00 83.50 87 VAL A CA 1
ATOM 711 C C . VAL A 1 87 ? -16.508 -8.644 13.888 1.00 83.50 87 VAL A C 1
ATOM 713 O O . VAL A 1 87 ? -15.549 -8.489 13.142 1.00 83.50 87 VAL A O 1
ATOM 716 N N . ILE A 1 88 ? -16.889 -7.700 14.753 1.00 81.44 88 ILE A N 1
ATOM 717 C CA . ILE A 1 88 ? -16.191 -6.411 14.892 1.00 81.44 88 ILE A CA 1
ATOM 718 C C . ILE A 1 88 ? -14.745 -6.620 15.359 1.00 81.44 88 ILE A C 1
ATOM 720 O O . ILE A 1 88 ? -13.836 -6.016 14.804 1.00 81.44 88 ILE A O 1
ATOM 724 N N . ILE A 1 89 ? -14.512 -7.498 16.339 1.00 79.94 89 ILE A N 1
ATOM 725 C CA . ILE A 1 89 ? -13.164 -7.836 16.810 1.00 79.94 89 ILE A CA 1
ATOM 726 C C . ILE A 1 89 ? -12.349 -8.465 15.684 1.00 79.94 89 ILE A C 1
ATOM 728 O O . ILE A 1 89 ? -11.196 -8.095 15.525 1.00 79.94 89 ILE A O 1
ATOM 732 N N . ILE A 1 90 ? -12.927 -9.371 14.891 1.00 74.06 90 ILE A N 1
ATOM 733 C CA . ILE A 1 90 ? -12.249 -9.972 13.739 1.00 74.06 90 ILE A CA 1
ATOM 734 C C . ILE A 1 90 ? -11.904 -8.898 12.708 1.00 74.06 90 ILE A C 1
ATOM 736 O O . ILE A 1 90 ? -10.772 -8.888 12.260 1.00 74.06 90 ILE A O 1
ATOM 740 N N . LEU A 1 91 ? -12.814 -7.974 12.384 1.00 61.94 91 LEU A N 1
ATOM 741 C CA . LEU A 1 91 ? -12.565 -6.888 11.425 1.00 61.94 91 LEU A CA 1
ATOM 742 C C . LEU A 1 91 ? -11.482 -5.903 11.896 1.00 61.94 91 LEU A C 1
ATOM 744 O O . LEU A 1 91 ? -10.675 -5.438 11.096 1.00 61.94 91 LEU A O 1
ATOM 748 N N . VAL A 1 92 ? -11.450 -5.589 13.193 1.00 65.31 92 VAL A N 1
ATOM 749 C CA . VAL A 1 92 ? -10.429 -4.711 13.791 1.00 65.31 92 VAL A CA 1
ATOM 750 C C . VAL A 1 92 ? -9.089 -5.442 13.929 1.00 65.31 92 VAL A C 1
ATOM 752 O O . VAL A 1 92 ? -8.041 -4.868 13.653 1.00 65.31 92 VAL A O 1
ATOM 755 N N . ALA A 1 93 ? -9.105 -6.716 14.325 1.00 57.28 93 ALA A N 1
ATOM 756 C CA . ALA A 1 93 ? -7.907 -7.541 14.460 1.00 57.28 93 ALA A CA 1
ATOM 757 C C . ALA A 1 93 ? -7.344 -7.996 13.108 1.00 57.28 93 ALA A C 1
ATOM 759 O O . ALA A 1 93 ? -6.155 -8.286 13.022 1.00 57.28 93 ALA A O 1
ATOM 760 N N . SER A 1 94 ? -8.164 -8.037 12.053 1.00 54.66 94 SER A N 1
ATOM 761 C CA . SER A 1 94 ? -7.718 -8.360 10.699 1.00 54.66 94 SER A CA 1
ATOM 762 C C . SER A 1 94 ? -6.953 -7.226 10.030 1.00 54.66 94 SER A C 1
ATOM 764 O O . SER A 1 94 ? -6.581 -7.414 8.881 1.00 54.66 94 SER A O 1
ATOM 766 N N . GLY A 1 95 ? -6.727 -6.093 10.716 1.00 54.72 95 GLY A N 1
ATOM 767 C CA . GLY A 1 95 ? -5.837 -5.031 10.249 1.00 54.72 95 GLY A CA 1
ATOM 768 C C . GLY A 1 95 ? -6.116 -4.686 8.796 1.00 54.72 95 GLY A C 1
ATOM 769 O O . GLY A 1 95 ? -5.312 -5.015 7.930 1.00 54.72 95 GLY A O 1
ATOM 770 N N . GLY A 1 96 ? -7.299 -4.123 8.523 1.00 66.06 96 GLY A N 1
ATOM 771 C CA . GLY A 1 96 ? -7.598 -3.629 7.183 1.00 66.06 96 GLY A CA 1
ATOM 772 C C . GLY A 1 96 ? -6.442 -2.746 6.727 1.00 66.06 96 GLY A C 1
ATOM 773 O O . GLY A 1 96 ? -6.089 -1.800 7.427 1.00 66.06 96 GLY A O 1
ATOM 774 N N . GLU A 1 97 ? -5.818 -3.124 5.616 1.00 84.56 97 GLU A N 1
ATOM 775 C CA . GLU A 1 97 ? -4.692 -2.394 5.050 1.00 84.56 97 GLU A CA 1
ATOM 776 C C . GLU A 1 97 ? -5.107 -0.942 4.805 1.00 84.56 97 GLU A C 1
ATOM 778 O O . GLU A 1 97 ? -6.152 -0.682 4.199 1.00 84.56 97 GLU A O 1
ATOM 783 N N . SER A 1 98 ? -4.323 0.003 5.326 1.00 93.44 98 SER A N 1
ATOM 784 C CA . SER A 1 98 ? -4.605 1.422 5.128 1.00 93.44 98 SER A CA 1
ATOM 785 C C . SER A 1 98 ? -4.406 1.815 3.660 1.00 93.44 98 SER A C 1
ATOM 787 O O . SER A 1 98 ? -3.660 1.173 2.920 1.00 93.44 98 SER A O 1
ATOM 789 N N . GLY A 1 99 ? -5.065 2.891 3.221 1.00 96.19 99 GLY A N 1
ATOM 790 C CA . GLY A 1 99 ? -4.889 3.421 1.863 1.00 96.19 99 GLY A CA 1
ATOM 791 C C . GLY A 1 99 ? -3.417 3.681 1.494 1.00 96.19 99 GLY A C 1
ATOM 792 O O . GLY A 1 99 ? -2.991 3.217 0.436 1.00 96.19 99 GLY A O 1
ATOM 793 N N . PRO A 1 100 ? -2.624 4.350 2.357 1.00 97.94 100 PRO A N 1
ATOM 794 C CA . PRO A 1 100 ? -1.193 4.546 2.125 1.00 97.94 100 PRO A CA 1
ATOM 795 C C . PRO A 1 100 ? -0.401 3.238 2.033 1.00 97.94 100 PRO A C 1
ATOM 797 O O . PRO A 1 100 ? 0.431 3.085 1.142 1.00 97.94 100 PRO A O 1
ATOM 800 N N . GLU A 1 101 ? -0.656 2.273 2.924 1.00 97.62 101 GLU A N 1
ATOM 801 C CA . GLU A 1 101 ? 0.039 0.978 2.887 1.00 97.62 101 GLU A CA 1
ATOM 802 C C . GLU A 1 101 ? -0.247 0.219 1.598 1.00 97.62 101 GLU A C 1
ATOM 804 O O . GLU A 1 101 ? 0.674 -0.312 0.975 1.00 97.62 101 GLU A O 1
ATOM 809 N N . LYS A 1 102 ? -1.511 0.226 1.168 1.00 97.69 102 LYS A N 1
ATOM 810 C CA . LYS A 1 102 ? -1.921 -0.363 -0.100 1.00 97.69 102 LYS A CA 1
ATOM 811 C C . LYS A 1 102 ? -1.163 0.268 -1.272 1.00 97.69 102 LYS A C 1
ATOM 813 O O . LYS A 1 102 ? -0.618 -0.467 -2.090 1.00 97.69 102 LYS A O 1
ATOM 818 N N . ALA A 1 103 ? -1.059 1.598 -1.314 1.00 98.19 103 ALA A N 1
ATOM 819 C CA . ALA A 1 103 ? -0.341 2.312 -2.371 1.00 98.19 103 ALA A CA 1
ATOM 820 C C . ALA A 1 103 ? 1.155 1.953 -2.422 1.00 98.19 103 ALA A C 1
ATOM 822 O O . ALA A 1 103 ? 1.699 1.740 -3.503 1.00 98.19 103 ALA A O 1
ATOM 823 N N . VAL A 1 104 ? 1.820 1.802 -1.269 1.00 98.38 104 VAL A N 1
ATOM 824 C CA . VAL A 1 104 ? 3.220 1.334 -1.225 1.00 98.38 104 VAL A CA 1
ATOM 825 C C . VAL A 1 104 ? 3.350 -0.083 -1.783 1.00 98.38 104 VAL A C 1
ATOM 827 O O . VAL A 1 104 ? 4.288 -0.373 -2.529 1.00 98.38 104 VAL A O 1
ATOM 830 N N . LYS A 1 105 ? 2.414 -0.983 -1.466 1.00 98.31 105 LYS A N 1
ATOM 831 C CA . LYS A 1 105 ? 2.439 -2.338 -2.032 1.00 98.31 105 LYS A CA 1
ATOM 832 C C . LYS A 1 105 ? 2.140 -2.345 -3.527 1.00 98.31 105 LYS A C 1
ATOM 834 O O . LYS A 1 105 ? 2.799 -3.089 -4.249 1.00 98.31 105 LYS A O 1
ATOM 839 N N . GLU A 1 106 ? 1.186 -1.549 -3.999 1.00 98.44 106 GLU A N 1
ATOM 840 C CA . GLU A 1 106 ? 0.894 -1.394 -5.430 1.00 98.44 106 GLU A CA 1
ATOM 841 C C . GLU A 1 106 ? 2.115 -0.844 -6.178 1.00 98.44 106 GLU A C 1
ATOM 843 O O . GLU A 1 106 ? 2.473 -1.395 -7.212 1.00 98.44 106 GLU A O 1
ATOM 848 N N . PHE A 1 107 ? 2.841 0.122 -5.607 1.00 98.56 107 PHE A N 1
ATOM 849 C CA . PHE A 1 107 ? 4.102 0.635 -6.152 1.00 98.56 107 PHE A CA 1
ATOM 850 C C . PHE A 1 107 ? 5.172 -0.458 -6.343 1.00 98.56 107 PHE A C 1
ATOM 852 O O . PHE A 1 107 ? 5.694 -0.622 -7.446 1.00 98.56 107 PHE A O 1
ATOM 859 N N . TYR A 1 108 ? 5.483 -1.250 -5.308 1.00 98.56 108 TYR A N 1
ATOM 860 C CA . TYR A 1 108 ? 6.489 -2.318 -5.432 1.00 98.56 108 TYR A CA 1
ATOM 861 C C . TYR A 1 108 ? 6.041 -3.453 -6.363 1.00 98.56 108 TYR A C 1
ATOM 863 O O . TYR A 1 108 ? 6.856 -3.981 -7.122 1.00 98.56 108 TYR A O 1
ATOM 871 N N . ASN A 1 109 ? 4.758 -3.828 -6.332 1.00 98.50 109 ASN A N 1
ATOM 872 C CA . ASN A 1 109 ? 4.233 -4.840 -7.251 1.00 98.50 109 ASN A CA 1
ATOM 873 C C . ASN A 1 109 ? 4.234 -4.338 -8.701 1.00 98.50 109 ASN A C 1
ATOM 875 O O . ASN A 1 109 ? 4.588 -5.102 -9.590 1.00 98.50 109 ASN A O 1
ATOM 879 N N . ALA A 1 110 ? 3.944 -3.057 -8.943 1.00 98.50 110 ALA A N 1
ATOM 880 C CA . ALA A 1 110 ? 4.010 -2.465 -10.275 1.00 98.50 110 ALA A CA 1
ATOM 881 C C . ALA A 1 110 ? 5.424 -2.528 -10.865 1.00 98.50 110 ALA A C 1
ATOM 883 O O . ALA A 1 110 ? 5.585 -2.875 -12.032 1.00 98.50 110 ALA A O 1
ATOM 884 N N . ILE A 1 111 ? 6.461 -2.282 -10.055 1.00 98.25 111 ILE A N 1
ATOM 885 C CA . ILE A 1 111 ? 7.854 -2.466 -10.491 1.00 98.25 111 ILE A CA 1
ATOM 886 C C . ILE A 1 111 ? 8.120 -3.940 -10.815 1.00 98.25 111 ILE A C 1
ATOM 888 O O . ILE A 1 111 ? 8.685 -4.248 -11.866 1.00 98.25 111 ILE A O 1
ATOM 892 N N . LYS A 1 112 ? 7.673 -4.858 -9.947 1.00 98.00 112 LYS A N 1
ATOM 893 C CA . LYS A 1 112 ? 7.843 -6.299 -10.162 1.00 98.00 112 LYS A CA 1
ATOM 894 C C . LYS A 1 112 ? 7.216 -6.792 -11.460 1.00 98.00 112 LYS A C 1
ATOM 896 O O . LYS A 1 112 ? 7.861 -7.517 -12.215 1.00 98.00 112 LYS A O 1
ATOM 901 N N . ASP A 1 113 ? 5.977 -6.396 -11.700 1.00 97.94 113 ASP A N 1
ATOM 902 C CA . ASP A 1 113 ? 5.192 -6.836 -12.848 1.00 97.94 113 ASP A CA 1
ATOM 903 C C . ASP A 1 113 ? 5.483 -5.992 -14.103 1.00 97.94 113 ASP A C 1
ATOM 905 O O . ASP A 1 113 ? 4.941 -6.265 -15.174 1.00 97.94 113 ASP A O 1
ATOM 909 N N . LYS A 1 114 ? 6.356 -4.978 -13.982 1.00 97.00 114 LYS A N 1
ATOM 910 C CA . LYS A 1 114 ? 6.630 -3.948 -14.996 1.00 97.00 114 LYS A CA 1
ATOM 911 C C . LYS A 1 114 ? 5.341 -3.275 -15.496 1.00 97.00 114 LYS A C 1
ATOM 913 O O . LYS A 1 114 ? 5.236 -2.900 -16.664 1.00 97.00 114 LYS A O 1
ATOM 918 N N . ASP A 1 115 ? 4.363 -3.115 -14.603 1.00 98.06 115 ASP A N 1
ATOM 919 C CA . ASP A 1 115 ? 3.115 -2.398 -14.853 1.00 98.06 115 ASP A CA 1
ATOM 920 C C . ASP A 1 115 ? 3.355 -0.890 -14.736 1.00 98.06 115 ASP A C 1
ATOM 922 O O . ASP A 1 115 ? 3.231 -0.276 -13.673 1.00 98.06 115 ASP A O 1
ATOM 926 N N . VAL A 1 116 ? 3.720 -0.292 -15.866 1.00 97.44 116 VAL A N 1
ATOM 927 C CA . VAL A 1 116 ? 4.085 1.125 -15.928 1.00 97.44 116 VAL A CA 1
ATOM 928 C C . VAL A 1 116 ? 2.901 2.039 -15.621 1.00 97.44 116 VAL A C 1
ATOM 930 O O . VAL A 1 116 ? 3.091 3.110 -15.056 1.00 97.44 116 VAL A O 1
ATOM 933 N N . MET A 1 117 ? 1.671 1.625 -15.935 1.00 98.12 117 MET A N 1
ATOM 934 C CA . MET A 1 117 ? 0.493 2.451 -15.666 1.00 98.12 117 MET A CA 1
ATOM 935 C C . MET A 1 117 ? 0.235 2.549 -14.163 1.00 98.12 117 MET A C 1
ATOM 937 O O . MET A 1 117 ? 0.077 3.652 -13.641 1.00 98.12 117 MET A O 1
ATOM 941 N N . THR A 1 118 ? 0.258 1.420 -13.453 1.00 98.31 118 THR A N 1
ATOM 942 C CA . THR A 1 118 ? 0.107 1.420 -11.990 1.00 98.31 118 THR A CA 1
ATOM 943 C C . THR A 1 118 ? 1.278 2.131 -11.313 1.00 98.31 118 THR A C 1
ATOM 945 O O . THR A 1 118 ? 1.069 2.885 -10.364 1.00 98.31 118 THR A O 1
ATOM 948 N N . TYR A 1 119 ? 2.500 1.963 -11.831 1.00 98.31 119 TYR A N 1
ATOM 949 C CA . TYR A 1 119 ? 3.667 2.695 -11.342 1.00 98.31 119 TYR A CA 1
ATOM 950 C C . TYR A 1 119 ? 3.469 4.212 -11.460 1.00 98.31 119 TYR A C 1
ATOM 952 O O . TYR A 1 119 ? 3.565 4.906 -10.450 1.00 98.31 119 TYR A O 1
ATOM 960 N N . LEU A 1 120 ? 3.113 4.718 -12.648 1.00 98.12 120 LEU A N 1
ATOM 961 C CA . LEU A 1 120 ? 2.891 6.150 -12.882 1.00 98.12 120 LEU A CA 1
ATOM 962 C C . LEU A 1 120 ? 1.745 6.712 -12.039 1.00 98.12 120 LEU A C 1
ATOM 964 O O . LEU A 1 120 ? 1.853 7.831 -11.545 1.00 98.12 120 LEU A O 1
ATOM 968 N N . ASN A 1 121 ? 0.678 5.941 -11.810 1.00 98.12 121 ASN A N 1
ATOM 969 C CA . ASN A 1 121 ? -0.417 6.365 -10.937 1.00 98.12 121 ASN A CA 1
ATOM 970 C C . ASN A 1 121 ? 0.077 6.707 -9.517 1.00 98.12 121 ASN A C 1
ATOM 972 O O . ASN A 1 121 ? -0.448 7.624 -8.895 1.00 98.12 121 ASN A O 1
ATOM 976 N N . HIS A 1 122 ? 1.111 6.021 -9.024 1.00 98.31 122 HIS A N 1
ATOM 977 C CA . HIS A 1 122 ? 1.680 6.242 -7.692 1.00 98.31 122 HIS A CA 1
ATOM 978 C C . HIS A 1 122 ? 2.955 7.095 -7.667 1.00 98.31 122 HIS A C 1
ATOM 980 O O . HIS A 1 122 ? 3.488 7.315 -6.581 1.00 98.31 122 HIS A O 1
ATOM 986 N N . THR A 1 123 ? 3.454 7.591 -8.801 1.00 98.06 123 THR A N 1
ATOM 987 C CA . THR A 1 123 ? 4.709 8.372 -8.862 1.00 98.06 123 THR A CA 1
ATOM 988 C C . THR A 1 123 ? 4.559 9.693 -9.613 1.00 98.06 123 THR A C 1
ATOM 990 O O . THR A 1 123 ? 4.971 10.735 -9.112 1.00 98.06 123 THR A O 1
ATOM 993 N N . GLU A 1 124 ? 3.922 9.669 -10.782 1.00 96.69 124 GLU A N 1
ATOM 994 C CA . GLU A 1 124 ? 3.846 10.760 -11.759 1.00 96.69 124 GLU A CA 1
ATOM 995 C C . GLU A 1 124 ? 2.405 10.841 -12.306 1.00 96.69 124 GLU A C 1
ATOM 997 O O . GLU A 1 124 ? 2.122 10.501 -13.460 1.00 96.69 124 GLU A O 1
ATOM 1002 N N . LEU A 1 125 ? 1.457 11.274 -11.461 1.00 96.62 125 LEU A N 1
ATOM 1003 C CA . LEU A 1 125 ? 0.013 11.234 -11.756 1.00 96.62 125 LEU A CA 1
ATOM 1004 C C . LEU A 1 125 ? -0.371 11.952 -13.064 1.00 96.62 125 LEU A C 1
ATOM 1006 O O . LEU A 1 125 ? -1.290 11.529 -13.767 1.00 96.62 125 LEU A O 1
ATOM 1010 N N . GLU A 1 126 ? 0.334 13.025 -13.420 1.00 96.62 126 GLU A N 1
ATOM 1011 C CA . GLU A 1 126 ? 0.091 13.740 -14.676 1.00 96.62 126 GLU A CA 1
ATOM 1012 C C . GLU A 1 126 ? 0.505 12.915 -15.902 1.00 96.62 126 GLU A C 1
ATOM 1014 O O . GLU A 1 126 ? -0.250 12.859 -16.875 1.00 96.62 126 GLU A O 1
ATOM 1019 N N . LEU A 1 127 ? 1.637 12.200 -15.845 1.00 97.00 127 LEU A N 1
ATOM 1020 C CA . LEU A 1 127 ? 2.051 11.289 -16.917 1.00 97.00 127 LEU A CA 1
ATOM 1021 C C . LEU A 1 127 ? 1.094 10.104 -17.044 1.00 97.00 127 LEU A C 1
ATOM 1023 O O . LEU A 1 127 ? 0.731 9.740 -18.163 1.00 97.00 127 LEU A O 1
ATOM 1027 N N . TYR A 1 128 ? 0.615 9.560 -15.920 1.00 97.62 128 TYR A N 1
ATOM 1028 C CA . TYR A 1 128 ? -0.448 8.550 -15.916 1.00 97.62 128 TYR A CA 1
ATOM 1029 C C . TYR A 1 128 ? -1.689 9.043 -16.677 1.00 97.62 128 TYR A C 1
ATOM 1031 O O . TYR A 1 128 ? -2.169 8.374 -17.593 1.00 97.62 128 TYR A O 1
ATOM 1039 N N . LYS A 1 129 ? -2.173 10.252 -16.363 1.00 97.69 129 LYS A N 1
ATOM 1040 C CA . LYS A 1 129 ? -3.344 10.848 -17.025 1.00 97.69 129 LYS A CA 1
ATOM 1041 C C . LYS A 1 129 ? -3.099 11.132 -18.510 1.00 97.69 129 LYS A C 1
ATOM 1043 O O . LYS A 1 129 ? -4.009 10.970 -19.322 1.00 97.69 129 LYS A O 1
ATOM 1048 N N . MET A 1 130 ? -1.897 11.569 -18.889 1.00 98.06 130 MET A N 1
ATOM 1049 C CA . MET A 1 130 ? -1.522 11.742 -20.300 1.00 98.06 130 MET A CA 1
ATOM 1050 C C . MET A 1 130 ? -1.521 10.402 -21.044 1.00 98.06 130 MET A C 1
ATOM 1052 O O . MET A 1 130 ? -2.038 10.320 -22.160 1.00 98.06 130 MET A O 1
ATOM 1056 N N . ALA A 1 131 ? -0.997 9.346 -20.418 1.00 97.38 131 ALA A N 1
ATOM 1057 C CA . ALA A 1 131 ? -0.984 8.003 -20.984 1.00 97.38 131 ALA A CA 1
ATOM 1058 C C . ALA A 1 131 ? -2.397 7.422 -21.132 1.00 97.38 131 ALA A C 1
ATOM 1060 O O . ALA A 1 131 ? -2.727 6.870 -22.180 1.00 97.38 131 ALA A O 1
ATOM 1061 N N . GLU A 1 132 ? -3.272 7.632 -20.146 1.00 97.50 132 GLU A N 1
ATOM 1062 C CA . GLU A 1 132 ? -4.683 7.227 -20.205 1.00 97.50 132 GLU A CA 1
ATOM 1063 C C . GLU A 1 132 ? -5.430 7.888 -21.380 1.00 97.50 132 GLU A C 1
ATOM 1065 O O . GLU A 1 132 ? -6.268 7.260 -22.030 1.00 97.50 132 GLU A O 1
ATOM 1070 N N . ARG A 1 133 ? -5.083 9.140 -21.712 1.00 97.94 133 ARG A N 1
ATOM 1071 C CA . ARG A 1 133 ? -5.622 9.862 -22.879 1.00 97.94 133 ARG A CA 1
ATOM 1072 C C . ARG A 1 133 ? -4.934 9.516 -24.206 1.00 97.94 133 ARG A C 1
ATOM 1074 O O . ARG A 1 133 ? -5.375 9.992 -25.251 1.00 97.94 133 ARG A O 1
ATOM 1081 N N . GLY A 1 134 ? -3.877 8.702 -24.189 1.00 97.06 134 GLY A N 1
ATOM 1082 C CA . GLY A 1 134 ? -3.086 8.352 -25.373 1.00 97.06 134 GLY A CA 1
ATOM 1083 C C . GLY A 1 134 ? -2.163 9.470 -25.877 1.00 97.06 134 GLY A C 1
ATOM 1084 O O . GLY A 1 134 ? -1.705 9.414 -27.016 1.00 97.06 134 GLY A O 1
ATOM 1085 N N . GLU A 1 135 ? -1.898 10.489 -25.055 1.00 97.44 135 GLU A N 1
ATOM 1086 C CA . GLU A 1 135 ? -0.968 11.592 -25.353 1.00 97.44 135 GLU A CA 1
ATOM 1087 C C . GLU A 1 135 ? 0.491 11.206 -25.071 1.00 97.44 135 GLU A C 1
ATOM 1089 O O . GLU A 1 135 ? 1.415 11.821 -25.604 1.00 97.44 135 GLU A O 1
ATOM 1094 N N . TYR A 1 136 ? 0.691 10.186 -24.236 1.00 95.44 136 TYR A N 1
ATOM 1095 C CA . TYR A 1 136 ? 1.986 9.649 -23.845 1.00 95.44 136 TYR A CA 1
ATOM 1096 C C . TYR A 1 136 ? 1.972 8.123 -23.950 1.00 95.44 136 TYR A C 1
ATOM 1098 O O . TYR A 1 136 ? 0.978 7.484 -23.614 1.00 95.44 136 TYR A O 1
ATOM 1106 N N . GLN A 1 137 ? 3.065 7.529 -24.425 1.00 96.50 137 GLN A N 1
ATOM 1107 C CA . GLN A 1 137 ? 3.233 6.080 -24.440 1.00 96.50 137 GLN A CA 1
ATOM 1108 C C . GLN A 1 137 ? 4.395 5.727 -23.510 1.00 96.50 137 GLN A C 1
ATOM 1110 O O . GLN A 1 137 ? 5.546 5.857 -23.928 1.00 96.50 137 GLN A O 1
ATOM 1115 N N . PRO A 1 138 ? 4.109 5.327 -22.261 1.00 95.12 138 PRO A N 1
ATOM 1116 C CA . PRO A 1 138 ? 5.152 5.059 -21.291 1.00 95.12 138 PRO A CA 1
ATOM 1117 C C . PRO A 1 138 ? 5.869 3.744 -21.604 1.00 95.12 138 PRO A C 1
ATOM 1119 O O . PRO A 1 138 ? 5.258 2.771 -22.056 1.00 95.12 138 PRO A O 1
ATOM 1122 N N . ASP A 1 139 ? 7.170 3.721 -21.337 1.00 94.69 139 ASP A N 1
ATOM 1123 C CA . ASP A 1 139 ? 8.034 2.553 -21.487 1.00 94.69 139 ASP A CA 1
ATOM 1124 C C . ASP A 1 139 ? 8.736 2.265 -20.149 1.00 94.69 139 ASP A C 1
ATOM 1126 O O . ASP A 1 139 ? 9.263 3.202 -19.545 1.00 94.69 139 ASP A O 1
ATOM 1130 N N . PRO A 1 140 ? 8.786 1.001 -19.679 1.00 92.69 140 PRO A N 1
ATOM 1131 C CA . PRO A 1 140 ? 9.351 0.677 -18.372 1.00 92.69 140 PRO A CA 1
ATOM 1132 C C . PRO A 1 140 ? 10.766 1.228 -18.159 1.00 92.69 140 PRO A C 1
ATOM 1134 O O . PRO A 1 140 ? 11.053 1.762 -17.092 1.00 92.69 140 PRO A O 1
ATOM 1137 N N . TYR A 1 141 ? 11.641 1.144 -19.164 1.00 92.00 141 TYR A N 1
ATOM 1138 C CA . TYR A 1 141 ? 13.027 1.591 -19.029 1.00 92.00 141 TYR A CA 1
ATOM 1139 C C . TYR A 1 141 ? 13.117 3.118 -18.975 1.00 92.00 141 TYR A C 1
ATOM 1141 O O . TYR A 1 141 ? 13.919 3.663 -18.223 1.00 92.00 141 TYR A O 1
ATOM 1149 N N . THR A 1 142 ? 12.260 3.820 -19.721 1.00 92.44 142 THR A N 1
ATOM 1150 C CA . THR A 1 142 ? 12.203 5.293 -19.691 1.00 92.44 142 THR A CA 1
ATOM 1151 C C . THR A 1 142 ? 11.721 5.819 -18.334 1.00 92.44 142 THR A C 1
ATOM 1153 O O . THR A 1 142 ? 12.225 6.837 -17.866 1.00 92.44 142 THR A O 1
ATOM 1156 N N . GLU A 1 143 ? 10.836 5.085 -17.652 1.00 92.69 143 GLU A N 1
ATOM 1157 C CA . GLU A 1 143 ? 10.377 5.409 -16.287 1.00 92.69 143 GLU A CA 1
ATOM 1158 C C . GLU A 1 143 ? 11.342 4.935 -15.175 1.00 92.69 143 GLU A C 1
ATOM 1160 O O . GLU A 1 143 ? 11.096 5.097 -13.970 1.00 92.69 143 GLU A O 1
ATOM 1165 N N . GLY A 1 144 ? 12.472 4.344 -15.573 1.00 89.50 144 GLY A N 1
ATOM 1166 C CA . GLY A 1 144 ? 13.517 3.835 -14.693 1.00 89.50 144 GLY A CA 1
ATOM 1167 C C . GLY A 1 144 ? 13.130 2.558 -13.943 1.00 89.50 144 GLY A C 1
ATOM 1168 O O . GLY A 1 144 ? 13.464 2.390 -12.769 1.00 89.50 144 GLY A O 1
ATOM 1169 N N . ILE A 1 145 ? 12.383 1.676 -14.607 1.00 95.06 145 ILE A N 1
ATOM 1170 C CA . ILE A 1 145 ? 12.254 0.255 -14.272 1.00 95.06 145 ILE A CA 1
ATOM 1171 C C . ILE A 1 145 ? 13.362 -0.472 -15.053 1.00 95.06 145 ILE A C 1
ATOM 1173 O O . ILE A 1 145 ? 13.135 -1.069 -16.107 1.00 95.06 145 ILE A O 1
ATOM 1177 N N . ASP A 1 146 ? 14.591 -0.327 -14.553 1.00 93.44 146 ASP A N 1
ATOM 1178 C CA . ASP A 1 146 ? 15.829 -0.567 -15.306 1.00 93.44 146 ASP A CA 1
ATOM 1179 C C . ASP A 1 146 ? 16.174 -2.048 -15.532 1.00 93.44 146 ASP A C 1
ATOM 1181 O O . ASP A 1 146 ? 16.925 -2.378 -16.451 1.00 93.44 146 ASP A O 1
ATOM 1185 N N . TYR A 1 147 ? 15.650 -2.952 -14.701 1.00 96.25 147 TYR A N 1
ATOM 1186 C CA . TYR A 1 147 ? 16.010 -4.370 -14.752 1.00 96.25 147 TYR A CA 1
ATOM 1187 C C . TYR A 1 147 ? 15.097 -5.165 -15.700 1.00 96.25 147 TYR A C 1
ATOM 1189 O O . TYR A 1 147 ? 13.943 -4.808 -15.981 1.00 96.25 147 TYR A O 1
ATOM 1197 N N . ASP A 1 148 ? 15.608 -6.294 -16.195 1.00 96.88 148 ASP A N 1
ATOM 1198 C CA . ASP A 1 148 ? 14.848 -7.172 -17.088 1.00 96.88 148 ASP A CA 1
ATOM 1199 C C . ASP A 1 148 ? 13.693 -7.853 -16.350 1.00 96.88 148 ASP A C 1
ATOM 1201 O O . ASP A 1 148 ? 12.596 -7.983 -16.896 1.00 96.88 148 ASP A O 1
ATOM 1205 N N . SER A 1 149 ? 13.917 -8.224 -15.089 1.00 97.00 149 SER A N 1
ATOM 1206 C CA . SER A 1 149 ? 12.898 -8.751 -14.182 1.00 97.00 149 SER A CA 1
ATOM 1207 C C . SER A 1 149 ? 13.217 -8.404 -12.730 1.00 97.00 149 SER A C 1
ATOM 1209 O O . SER A 1 149 ? 14.347 -8.035 -12.407 1.00 97.00 149 SER A O 1
ATOM 1211 N N . TYR A 1 150 ? 12.226 -8.537 -11.851 1.00 98.00 150 TYR A N 1
ATOM 1212 C CA . TYR A 1 150 ? 12.403 -8.315 -10.421 1.00 98.00 150 TYR A CA 1
ATOM 1213 C C . TYR A 1 150 ? 11.803 -9.457 -9.607 1.00 98.00 150 TYR A C 1
ATOM 1215 O O . TYR A 1 150 ? 10.753 -10.011 -9.941 1.00 98.00 150 TYR A O 1
ATOM 1223 N N . LEU A 1 151 ? 12.454 -9.766 -8.494 1.00 97.75 151 LEU A N 1
ATOM 1224 C CA . LEU A 1 151 ? 11.940 -10.631 -7.448 1.00 97.75 151 LEU A CA 1
ATOM 1225 C C . LEU A 1 151 ? 11.388 -9.752 -6.326 1.00 97.75 151 LEU A C 1
ATOM 1227 O O . LEU A 1 151 ? 12.093 -8.886 -5.824 1.00 97.75 151 LEU A O 1
ATOM 1231 N N . LEU A 1 152 ? 10.139 -9.988 -5.927 1.00 98.19 152 LEU A N 1
ATOM 1232 C CA . LEU A 1 152 ? 9.534 -9.406 -4.727 1.00 98.19 152 LEU A CA 1
ATOM 1233 C C . LEU A 1 152 ? 8.842 -10.525 -3.957 1.00 98.19 152 LEU A C 1
ATOM 1235 O O . LEU A 1 152 ? 7.901 -11.143 -4.479 1.00 98.19 152 LEU A O 1
ATOM 1239 N N . GLU A 1 153 ? 9.296 -10.765 -2.731 1.00 97.44 153 GLU A N 1
ATOM 1240 C CA . GLU A 1 153 ? 8.787 -11.819 -1.856 1.00 97.44 153 GLU A CA 1
ATOM 1241 C C . GLU A 1 153 ? 8.463 -11.278 -0.469 1.00 97.44 153 GLU A C 1
ATOM 1243 O O . GLU A 1 153 ? 9.257 -10.558 0.127 1.00 97.44 153 GLU A O 1
ATOM 1248 N N . GLY A 1 154 ? 7.300 -11.654 0.069 1.00 96.00 154 GLY A N 1
ATOM 1249 C CA . GLY A 1 154 ? 6.972 -11.427 1.478 1.00 96.00 154 GLY A CA 1
ATOM 1250 C C . GLY A 1 154 ? 6.914 -9.960 1.917 1.00 96.00 154 GLY A C 1
ATOM 1251 O O . GLY A 1 154 ? 7.192 -9.693 3.080 1.00 96.00 154 GLY A O 1
ATOM 1252 N N . LEU A 1 155 ? 6.571 -9.026 1.019 1.00 96.94 155 LEU A N 1
ATOM 1253 C CA . LEU A 1 155 ? 6.513 -7.594 1.326 1.00 96.94 155 LEU A CA 1
ATOM 1254 C C . LEU A 1 155 ? 5.557 -7.303 2.496 1.00 96.94 155 LEU A C 1
ATOM 1256 O O . LEU A 1 155 ? 4.347 -7.535 2.399 1.00 96.94 155 LEU A O 1
ATOM 1260 N N . THR A 1 156 ? 6.089 -6.743 3.580 1.00 96.56 156 THR A N 1
ATOM 1261 C CA . THR A 1 156 ? 5.309 -6.286 4.735 1.00 96.56 156 THR A CA 1
ATOM 1262 C C . THR A 1 156 ? 5.487 -4.795 4.957 1.00 96.56 156 THR A C 1
ATOM 1264 O O . THR A 1 156 ? 6.590 -4.257 4.875 1.00 96.56 156 THR A O 1
ATOM 1267 N N . THR A 1 157 ? 4.386 -4.128 5.279 1.00 96.88 157 THR A N 1
ATOM 1268 C CA . THR A 1 157 ? 4.331 -2.689 5.536 1.00 96.88 157 THR A CA 1
ATOM 1269 C C . THR A 1 157 ? 3.758 -2.427 6.918 1.00 96.88 157 THR A C 1
ATOM 1271 O O . THR A 1 157 ? 3.145 -3.305 7.531 1.00 96.88 157 THR A O 1
ATOM 1274 N N . ARG A 1 158 ? 3.976 -1.211 7.405 1.00 95.19 158 ARG A N 1
ATOM 1275 C CA . ARG A 1 158 ? 3.368 -0.694 8.620 1.00 95.19 158 ARG A CA 1
ATOM 1276 C C . ARG A 1 158 ? 3.108 0.794 8.450 1.00 95.19 158 ARG A C 1
ATOM 1278 O O . ARG A 1 158 ? 4.052 1.556 8.245 1.00 95.19 158 ARG A O 1
ATOM 1285 N N . LEU A 1 159 ? 1.855 1.217 8.592 1.00 96.31 159 LEU A N 1
ATOM 1286 C CA . LEU A 1 159 ? 1.528 2.639 8.683 1.00 96.31 159 LEU A CA 1
ATOM 1287 C C . LEU A 1 159 ? 2.196 3.247 9.927 1.00 96.31 159 LEU A C 1
ATOM 1289 O O . LEU A 1 159 ? 1.975 2.787 11.050 1.00 96.31 159 LEU A O 1
ATOM 1293 N N . VAL A 1 160 ? 3.023 4.272 9.722 1.00 96.00 160 VAL A N 1
ATOM 1294 C CA . VAL A 1 160 ? 3.705 5.015 10.792 1.00 96.00 160 VAL A CA 1
ATOM 1295 C C . VAL A 1 160 ? 2.896 6.248 11.167 1.00 96.00 160 VAL A C 1
ATOM 1297 O O . VAL A 1 160 ? 2.693 6.520 12.353 1.00 96.00 160 VAL A O 1
ATOM 1300 N N . LYS A 1 161 ? 2.417 6.983 10.159 1.00 9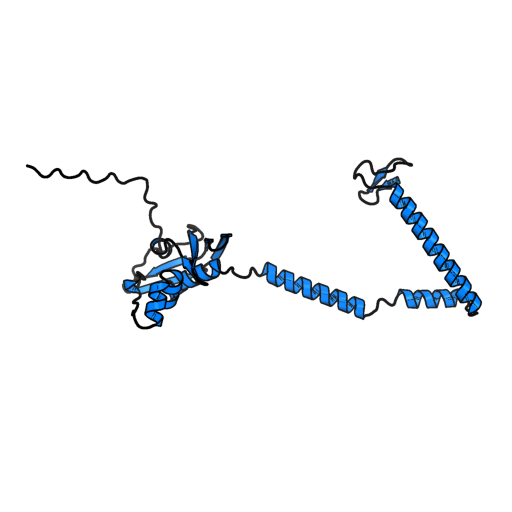3.69 161 LYS A N 1
ATOM 1301 C CA . LYS A 1 161 ? 1.724 8.258 10.334 1.00 93.69 161 LYS A CA 1
ATOM 1302 C C . LYS A 1 161 ? 0.747 8.506 9.185 1.00 93.69 161 LYS A C 1
ATOM 1304 O O . LYS A 1 161 ? 1.068 8.206 8.043 1.00 93.69 161 LYS A O 1
ATOM 1309 N N . GLU A 1 162 ? -0.409 9.094 9.483 1.00 96.56 162 GLU A N 1
ATOM 1310 C CA . GLU A 1 162 ? -1.361 9.606 8.487 1.00 96.56 162 GLU A CA 1
ATOM 1311 C C . GLU A 1 162 ? -2.011 10.887 9.034 1.00 96.56 162 GLU A C 1
ATOM 1313 O O . GLU A 1 162 ? -2.656 10.868 10.084 1.00 96.56 162 GLU A O 1
ATOM 1318 N N . GLU A 1 163 ? -1.797 12.015 8.357 1.00 95.94 163 GLU A N 1
ATOM 1319 C CA . GLU A 1 163 ? -2.305 13.339 8.730 1.00 95.94 163 GLU A CA 1
ATOM 1320 C C . GLU A 1 163 ? -2.830 14.068 7.488 1.00 95.94 163 GLU A C 1
ATOM 1322 O O . GLU A 1 163 ? -2.076 14.700 6.750 1.00 95.94 163 GLU A O 1
ATOM 1327 N N . GLY A 1 164 ? -4.146 14.006 7.268 1.00 95.06 164 GLY A N 1
ATOM 1328 C CA . GLY A 1 164 ? -4.774 14.630 6.102 1.00 95.06 164 GLY A CA 1
ATOM 1329 C C . GLY A 1 164 ? -4.273 14.000 4.804 1.00 95.06 164 GLY A C 1
ATOM 1330 O O . GLY A 1 164 ? -4.451 12.804 4.598 1.00 95.06 164 GLY A O 1
ATOM 1331 N N . ASP A 1 165 ? -3.625 14.804 3.965 1.00 97.75 165 ASP A N 1
ATOM 1332 C CA . ASP A 1 165 ? -3.091 14.384 2.665 1.00 97.75 165 ASP A CA 1
ATOM 1333 C C . ASP A 1 165 ? -1.625 13.923 2.744 1.00 97.75 165 ASP A C 1
ATOM 1335 O O . ASP A 1 165 ? -0.934 13.862 1.734 1.00 97.75 165 ASP A O 1
ATOM 1339 N N . TYR A 1 166 ? -1.117 13.620 3.939 1.00 98.12 166 TYR A N 1
ATOM 1340 C CA . TYR A 1 166 ? 0.254 13.166 4.167 1.00 98.12 166 TYR A CA 1
ATOM 1341 C C . TYR A 1 166 ? 0.271 11.834 4.912 1.00 98.12 166 TYR A C 1
ATOM 1343 O O . TYR A 1 166 ? -0.463 11.661 5.888 1.00 98.12 166 TYR A O 1
ATOM 1351 N N . ALA A 1 167 ? 1.151 10.919 4.507 1.00 98.25 167 ALA A N 1
ATOM 1352 C CA . ALA A 1 167 ? 1.371 9.669 5.219 1.00 98.25 167 ALA A CA 1
ATOM 1353 C C . ALA A 1 167 ? 2.836 9.222 5.192 1.00 98.25 167 ALA A C 1
ATOM 1355 O O . ALA A 1 167 ? 3.584 9.517 4.264 1.00 98.25 167 ALA A O 1
ATOM 1356 N N . GLU A 1 168 ? 3.220 8.455 6.206 1.00 98.25 168 GLU A N 1
ATOM 1357 C CA . GLU A 1 168 ? 4.487 7.732 6.273 1.00 98.25 168 GLU A CA 1
ATOM 1358 C C . GLU A 1 168 ? 4.189 6.251 6.476 1.00 98.25 168 GLU A C 1
ATOM 1360 O O . GLU A 1 168 ? 3.487 5.858 7.416 1.00 98.25 168 GLU A O 1
ATOM 1365 N N . VAL A 1 169 ? 4.740 5.421 5.600 1.00 98.12 169 VAL A N 1
ATOM 1366 C CA . VAL A 1 169 ? 4.613 3.968 5.643 1.00 98.12 169 VAL A CA 1
ATOM 1367 C C . VAL A 1 169 ? 6.005 3.378 5.687 1.00 98.12 169 VAL A C 1
ATOM 1369 O O . VAL A 1 169 ? 6.833 3.652 4.826 1.00 98.12 169 VAL A O 1
ATOM 1372 N N . GLU A 1 170 ? 6.265 2.533 6.672 1.00 97.44 170 GLU A N 1
ATOM 1373 C CA . GLU A 1 170 ? 7.520 1.804 6.733 1.00 97.44 170 GLU A CA 1
ATOM 1374 C C . GLU A 1 170 ? 7.364 0.436 6.063 1.00 97.44 170 GLU A C 1
ATOM 1376 O O . GLU A 1 170 ? 6.470 -0.342 6.405 1.00 97.44 170 GLU A O 1
ATOM 1381 N N . VAL A 1 171 ? 8.248 0.125 5.120 1.00 97.56 171 VAL A N 1
ATOM 1382 C CA . VAL A 1 171 ? 8.442 -1.225 4.589 1.00 97.56 171 VAL A CA 1
ATOM 1383 C C . VAL A 1 171 ? 9.341 -1.972 5.564 1.00 97.56 171 VAL A C 1
ATOM 1385 O O . VAL A 1 171 ? 10.502 -1.614 5.743 1.00 97.56 171 VAL A O 1
ATOM 1388 N N . THR A 1 172 ? 8.787 -2.983 6.224 1.00 96.38 172 THR A N 1
ATOM 1389 C CA . THR A 1 172 ? 9.393 -3.651 7.391 1.00 96.38 172 THR A CA 1
ATOM 1390 C C . THR A 1 172 ? 9.918 -5.049 7.095 1.00 96.38 172 THR A C 1
ATOM 1392 O O . THR A 1 172 ? 10.525 -5.689 7.957 1.00 96.38 172 THR A O 1
A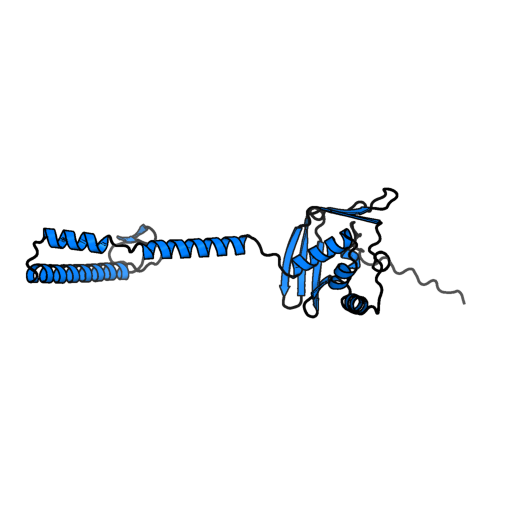TOM 1395 N N . GLY A 1 173 ? 9.655 -5.568 5.900 1.00 96.12 173 GLY A N 1
ATOM 1396 C CA . GLY A 1 173 ? 10.029 -6.927 5.556 1.00 96.12 173 GLY A CA 1
ATOM 1397 C C . GLY A 1 173 ? 9.719 -7.299 4.123 1.00 96.12 173 GLY A C 1
ATOM 1398 O O . GLY A 1 173 ? 9.022 -6.580 3.403 1.00 96.12 173 GLY A O 1
ATOM 1399 N N . GLY A 1 174 ? 10.290 -8.432 3.735 1.00 97.38 174 GLY A N 1
ATOM 1400 C CA . GLY A 1 174 ? 10.316 -8.918 2.367 1.00 97.38 174 GLY A CA 1
ATOM 1401 C C . GLY A 1 174 ? 11.664 -8.689 1.691 1.00 97.38 174 GLY A C 1
ATOM 1402 O O . GLY A 1 174 ? 12.496 -7.913 2.162 1.00 97.38 174 GLY A O 1
ATOM 1403 N N . TYR A 1 175 ? 11.864 -9.393 0.584 1.00 98.06 175 TYR A N 1
ATOM 1404 C CA . TYR A 1 175 ? 13.064 -9.315 -0.239 1.00 98.06 175 TYR A CA 1
ATOM 1405 C C . TYR A 1 175 ? 12.724 -8.718 -1.600 1.00 98.06 175 TYR A C 1
ATOM 1407 O O . TYR A 1 175 ? 11.707 -9.089 -2.195 1.00 98.06 175 TYR A O 1
ATOM 1415 N N . PHE A 1 176 ? 13.565 -7.803 -2.078 1.00 98.06 176 PHE A N 1
ATOM 1416 C CA . PHE A 1 176 ? 13.402 -7.148 -3.371 1.00 98.06 176 PHE A CA 1
ATOM 1417 C C . PHE A 1 176 ? 14.718 -7.115 -4.147 1.00 98.06 176 PHE A C 1
ATOM 1419 O O . PHE A 1 176 ? 15.716 -6.608 -3.644 1.00 98.06 176 PHE A O 1
ATOM 1426 N N . GLU A 1 177 ? 14.732 -7.644 -5.368 1.00 98.06 177 GLU A N 1
ATOM 1427 C CA . GLU A 1 177 ? 15.943 -7.776 -6.185 1.00 98.06 177 GLU A CA 1
ATOM 1428 C C . GLU A 1 177 ? 15.644 -7.537 -7.667 1.00 98.06 177 GLU A C 1
ATOM 1430 O O . GLU A 1 177 ? 14.624 -7.994 -8.175 1.00 98.06 177 GLU A O 1
ATOM 1435 N N . GLY A 1 178 ? 16.538 -6.830 -8.360 1.00 97.44 178 GLY A N 1
ATOM 1436 C CA . GLY A 1 178 ? 16.509 -6.675 -9.813 1.00 97.44 178 GLY A CA 1
ATOM 1437 C C . GLY A 1 178 ? 17.462 -7.661 -10.489 1.00 97.44 178 GLY A C 1
ATOM 1438 O O . GLY A 1 178 ? 18.570 -7.887 -10.001 1.00 97.44 178 GLY A O 1
ATOM 1439 N N . MET A 1 179 ? 17.049 -8.239 -11.614 1.00 97.56 179 MET A N 1
ATOM 1440 C CA . MET A 1 179 ? 17.798 -9.254 -12.359 1.00 97.56 179 MET A CA 1
ATOM 1441 C C . MET A 1 179 ? 17.922 -8.872 -13.836 1.00 97.56 179 MET A C 1
ATOM 1443 O O . MET A 1 179 ? 16.949 -8.432 -14.455 1.00 97.56 179 MET A O 1
ATOM 1447 N N . TYR A 1 180 ? 19.104 -9.096 -14.404 1.00 96.31 180 TYR A N 1
ATOM 1448 C CA . TYR A 1 180 ? 19.382 -8.968 -15.832 1.00 96.31 180 TYR A CA 1
ATOM 1449 C C . TYR A 1 180 ? 19.336 -10.335 -16.528 1.00 96.31 180 TYR A C 1
ATOM 1451 O O . TYR A 1 180 ? 19.586 -11.380 -15.924 1.00 96.31 180 TYR A O 1
ATOM 1459 N N . ASN A 1 181 ? 19.067 -10.336 -17.832 1.00 95.81 181 ASN A N 1
ATOM 1460 C CA . ASN A 1 181 ? 19.000 -11.544 -18.659 1.00 95.81 181 ASN A CA 1
ATOM 1461 C C . ASN A 1 181 ? 20.336 -12.304 -18.757 1.00 95.81 181 ASN A C 1
ATOM 1463 O O . ASN A 1 181 ? 20.345 -13.488 -19.092 1.00 95.81 181 ASN A O 1
ATOM 1467 N N . ASP A 1 182 ? 21.461 -11.644 -18.474 1.00 95.62 182 ASP A N 1
ATOM 1468 C CA . ASP A 1 182 ? 22.787 -12.270 -18.422 1.00 95.62 182 ASP A CA 1
ATOM 1469 C C . ASP A 1 182 ? 23.059 -13.023 -17.104 1.00 95.62 182 ASP A C 1
ATOM 1471 O O . ASP A 1 182 ? 24.109 -13.650 -16.951 1.00 95.62 182 ASP A O 1
ATOM 1475 N N . GLY A 1 183 ? 22.100 -12.994 -16.172 1.00 93.19 183 GLY A N 1
ATOM 1476 C CA . GLY A 1 183 ? 22.172 -13.638 -14.865 1.00 93.19 183 GLY A CA 1
ATOM 1477 C C . GLY A 1 183 ? 22.817 -12.781 -13.775 1.00 93.19 183 GLY A C 1
ATOM 1478 O O . GLY A 1 183 ? 22.912 -13.246 -12.639 1.00 93.19 183 GLY A O 1
ATOM 1479 N N . SER A 1 184 ? 23.256 -11.556 -14.078 1.00 95.94 184 SER A N 1
ATOM 1480 C CA . SER A 1 184 ? 23.684 -10.605 -13.051 1.00 95.94 184 SER A CA 1
ATOM 1481 C C . SER A 1 184 ? 22.483 -10.033 -12.288 1.00 95.94 184 SER A C 1
ATOM 1483 O O . SER A 1 184 ? 21.370 -9.941 -12.813 1.00 95.94 184 SER A O 1
ATOM 1485 N N . THR A 1 185 ? 22.691 -9.667 -11.021 1.00 96.50 185 THR A N 1
ATOM 1486 C CA . THR A 1 185 ? 21.629 -9.144 -10.148 1.00 96.50 185 THR A CA 1
ATOM 1487 C C . THR A 1 185 ? 22.059 -7.859 -9.447 1.00 96.50 185 THR A C 1
ATOM 1489 O O . THR A 1 185 ? 23.244 -7.518 -9.400 1.00 96.50 185 THR A O 1
ATOM 1492 N N . SER A 1 186 ? 21.091 -7.132 -8.889 1.00 94.38 186 SER A N 1
ATOM 1493 C CA . SER A 1 186 ? 21.336 -5.925 -8.096 1.00 94.38 186 SER A CA 1
ATOM 1494 C C . SER A 1 186 ? 21.960 -6.199 -6.722 1.00 94.38 186 SER A C 1
ATOM 1496 O O . SER A 1 186 ? 22.313 -5.250 -6.026 1.00 94.38 186 SER A O 1
ATOM 1498 N N . GLY A 1 187 ? 22.057 -7.468 -6.304 1.00 93.12 187 GLY A N 1
ATOM 1499 C CA . GLY A 1 187 ? 22.404 -7.875 -4.937 1.00 93.12 187 GLY A CA 1
ATOM 1500 C C . GLY A 1 187 ? 21.220 -7.862 -3.960 1.00 93.12 187 GLY A C 1
ATOM 1501 O O . GLY A 1 187 ? 21.336 -8.386 -2.851 1.00 93.12 187 GLY A O 1
ATOM 1502 N N . GLY A 1 188 ? 20.085 -7.306 -4.385 1.00 95.31 188 GLY A N 1
ATOM 1503 C CA . GLY A 1 188 ? 18.838 -7.244 -3.634 1.00 95.31 188 GLY A CA 1
ATOM 1504 C C . GLY A 1 188 ? 18.886 -6.433 -2.337 1.00 95.31 188 GLY A C 1
ATOM 1505 O O . GLY A 1 188 ? 19.914 -5.911 -1.900 1.00 95.31 188 GLY A O 1
ATOM 1506 N N . ILE A 1 189 ? 17.726 -6.334 -1.697 1.00 96.25 189 ILE A N 1
ATOM 1507 C CA . ILE A 1 189 ? 17.554 -5.751 -0.371 1.00 96.25 189 ILE A CA 1
ATOM 1508 C C . ILE A 1 189 ? 16.568 -6.587 0.445 1.00 96.25 189 ILE A C 1
ATOM 1510 O O . ILE A 1 189 ? 15.477 -6.914 -0.016 1.00 96.25 189 ILE A O 1
ATOM 1514 N N . ASP A 1 190 ? 16.964 -6.920 1.673 1.00 97.00 190 ASP A N 1
ATOM 1515 C CA . ASP A 1 190 ? 16.080 -7.480 2.695 1.00 97.00 190 ASP A CA 1
ATOM 1516 C C . ASP A 1 190 ? 15.561 -6.337 3.575 1.00 97.00 190 ASP A C 1
ATOM 1518 O O . ASP A 1 190 ? 16.309 -5.756 4.370 1.00 97.00 190 ASP A O 1
ATOM 1522 N N . PHE A 1 191 ? 14.277 -6.008 3.438 1.00 97.00 191 PHE A N 1
ATOM 1523 C CA . PHE A 1 191 ? 13.652 -4.914 4.180 1.00 97.00 191 PHE A CA 1
ATOM 1524 C C . PHE A 1 191 ? 13.512 -5.198 5.680 1.00 97.00 191 PHE A C 1
ATOM 1526 O O . PHE A 1 191 ? 13.309 -4.267 6.454 1.00 97.00 191 PHE A O 1
ATOM 1533 N N . SER A 1 192 ? 13.657 -6.449 6.127 1.00 95.75 192 SER A N 1
ATOM 1534 C CA . SER A 1 192 ? 13.711 -6.756 7.559 1.00 95.75 192 SER A CA 1
ATOM 1535 C C . SER A 1 192 ? 15.055 -6.389 8.185 1.00 95.75 192 SER A C 1
ATOM 1537 O O . SER A 1 192 ? 15.114 -6.139 9.388 1.00 95.75 192 SER A O 1
ATOM 1539 N N . GLN A 1 193 ? 16.126 -6.334 7.388 1.00 95.75 193 GLN A N 1
ATOM 1540 C CA . GLN A 1 193 ? 17.431 -5.817 7.821 1.00 95.75 193 GLN A CA 1
ATOM 1541 C C . GLN A 1 193 ? 17.575 -4.320 7.532 1.00 95.75 193 GLN A C 1
ATOM 1543 O O . GLN A 1 193 ? 18.233 -3.598 8.281 1.00 95.75 193 GLN A O 1
ATOM 1548 N N . HIS A 1 194 ? 16.947 -3.858 6.453 1.00 95.31 194 HIS A N 1
ATOM 1549 C CA . HIS A 1 194 ? 17.057 -2.497 5.947 1.00 95.31 194 HIS A CA 1
ATOM 1550 C C . HIS A 1 194 ? 15.670 -1.916 5.649 1.00 95.31 194 HIS A C 1
ATOM 1552 O O . HIS A 1 194 ? 15.290 -1.798 4.478 1.00 95.31 194 HIS A O 1
ATOM 1558 N N . PRO A 1 195 ? 14.893 -1.580 6.694 1.00 95.31 195 PRO A N 1
ATOM 1559 C CA . PRO A 1 195 ? 13.558 -1.032 6.516 1.00 95.31 195 PRO A CA 1
ATOM 1560 C C . PRO A 1 195 ? 13.608 0.303 5.774 1.00 95.31 195 PRO A C 1
ATOM 1562 O O . PRO A 1 195 ? 14.589 1.046 5.860 1.00 95.31 195 PRO A O 1
ATOM 1565 N N . ARG A 1 196 ? 12.533 0.617 5.050 1.00 94.75 196 ARG A N 1
ATOM 1566 C CA . ARG A 1 196 ? 12.412 1.874 4.300 1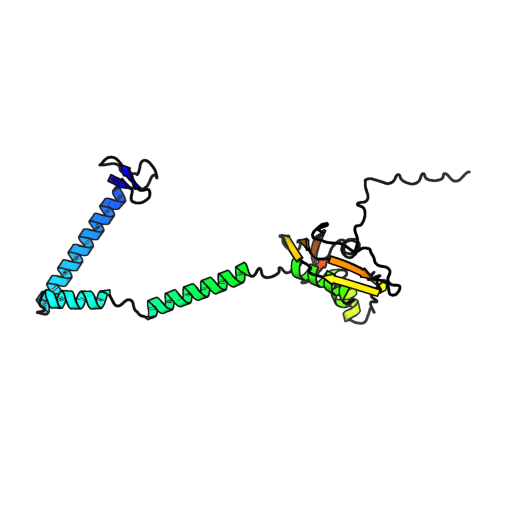.00 94.75 196 ARG A CA 1
ATOM 1567 C C . ARG A 1 196 ? 11.222 2.672 4.771 1.00 94.75 196 ARG A C 1
ATOM 1569 O O . ARG A 1 196 ? 10.104 2.170 4.734 1.00 94.75 196 ARG A O 1
ATOM 1576 N N . LEU A 1 197 ? 11.461 3.921 5.151 1.00 96.94 197 LEU A N 1
ATOM 1577 C CA . LEU A 1 197 ? 10.391 4.877 5.389 1.00 96.94 197 LEU A CA 1
ATOM 1578 C C . LEU A 1 197 ? 9.993 5.512 4.057 1.00 96.94 197 LEU A C 1
ATOM 1580 O O . LEU A 1 197 ? 10.782 6.226 3.443 1.00 96.94 197 LEU A O 1
ATOM 1584 N N . VAL A 1 198 ? 8.778 5.220 3.613 1.00 97.81 198 VAL A N 1
ATOM 1585 C CA . VAL A 1 198 ? 8.184 5.756 2.393 1.00 97.81 198 VAL A CA 1
ATOM 1586 C C . VAL A 1 198 ? 7.229 6.874 2.776 1.00 97.81 198 VAL A C 1
ATOM 1588 O O . VAL A 1 198 ? 6.259 6.656 3.505 1.00 97.81 198 VAL A O 1
ATOM 1591 N N . THR A 1 199 ? 7.495 8.067 2.264 1.00 98.31 199 THR A N 1
ATOM 1592 C CA . THR A 1 199 ? 6.625 9.229 2.438 1.00 98.31 199 THR A CA 1
ATOM 1593 C C . THR A 1 199 ? 5.643 9.306 1.279 1.00 98.31 199 THR A C 1
ATOM 1595 O O . THR A 1 199 ? 6.026 9.121 0.123 1.00 98.31 199 THR A O 1
ATOM 1598 N N . LEU A 1 200 ? 4.375 9.587 1.570 1.00 98.56 200 LEU A N 1
ATOM 1599 C CA . LEU A 1 200 ? 3.323 9.719 0.572 1.00 98.56 200 LEU A CA 1
ATOM 1600 C C . LEU A 1 200 ? 2.577 11.040 0.731 1.00 98.56 200 LEU A C 1
ATOM 1602 O O . LEU A 1 200 ? 2.318 11.498 1.846 1.00 98.56 200 LEU A O 1
ATOM 1606 N N . VAL A 1 201 ? 2.178 11.607 -0.404 1.00 98.38 201 VAL A N 1
ATOM 1607 C CA . VAL A 1 201 ? 1.257 12.744 -0.470 1.00 98.38 201 VAL A CA 1
ATOM 1608 C C . VAL A 1 201 ? 0.025 12.327 -1.256 1.00 98.38 201 VAL A C 1
ATOM 1610 O O . VAL A 1 201 ? 0.138 11.723 -2.322 1.00 98.38 201 VAL A O 1
ATOM 1613 N N . LYS A 1 202 ? -1.157 12.631 -0.731 1.00 98.12 202 LYS A N 1
ATOM 1614 C CA . LYS A 1 202 ? -2.419 12.390 -1.413 1.00 98.12 202 LYS A CA 1
ATOM 1615 C C . LYS A 1 202 ? -2.690 13.528 -2.390 1.00 98.12 202 LYS A C 1
ATOM 1617 O O . LYS A 1 202 ? -2.767 14.691 -2.002 1.00 98.12 202 LYS A O 1
ATOM 1622 N N . VAL A 1 203 ? -2.849 13.185 -3.661 1.00 97.62 203 VAL A N 1
ATOM 1623 C CA . VAL A 1 203 ? -3.251 14.111 -4.719 1.00 97.62 203 VAL A CA 1
ATOM 1624 C C . VAL A 1 203 ? -4.548 13.583 -5.310 1.00 97.62 203 VAL A C 1
ATOM 1626 O O . VAL A 1 203 ? -4.603 12.447 -5.778 1.00 97.62 203 VAL A O 1
ATOM 1629 N N . GLU A 1 204 ? -5.603 14.398 -5.251 1.00 93.56 204 GLU A N 1
ATOM 1630 C CA . GLU A 1 204 ? -6.974 13.972 -5.559 1.00 93.56 204 GLU A CA 1
ATOM 1631 C C . GLU A 1 204 ? -7.377 12.780 -4.670 1.00 93.56 204 GLU A C 1
ATOM 1633 O O . GLU A 1 204 ? -7.522 12.942 -3.458 1.00 93.56 204 GLU A O 1
ATOM 1638 N N . ASP A 1 205 ? -7.514 11.582 -5.238 1.00 93.56 205 ASP A N 1
ATOM 1639 C CA . ASP A 1 205 ? -7.816 10.352 -4.501 1.00 93.56 205 ASP A CA 1
ATOM 1640 C C . ASP A 1 205 ? -6.703 9.295 -4.570 1.00 93.56 205 ASP A C 1
ATOM 1642 O O . ASP A 1 205 ? -6.901 8.158 -4.137 1.00 93.56 205 ASP A O 1
ATOM 1646 N N . THR A 1 206 ? -5.509 9.686 -5.023 1.00 97.44 206 THR A N 1
ATOM 1647 C CA . THR A 1 206 ? -4.364 8.788 -5.195 1.00 97.44 206 THR A CA 1
ATOM 1648 C C . THR A 1 206 ? -3.215 9.166 -4.264 1.00 97.44 206 THR A C 1
ATOM 1650 O O . THR A 1 206 ? -2.853 10.334 -4.130 1.00 97.44 206 THR A O 1
ATOM 1653 N N . TRP A 1 207 ? -2.621 8.168 -3.612 1.00 98.50 207 TRP A N 1
ATOM 1654 C CA . TRP A 1 207 ? -1.408 8.343 -2.814 1.00 98.50 207 TRP A CA 1
ATOM 1655 C C . TRP A 1 207 ? -0.167 8.255 -3.702 1.00 98.50 207 TRP A C 1
ATOM 1657 O O . TRP A 1 207 ? 0.043 7.237 -4.364 1.00 98.50 207 TRP A O 1
ATOM 1667 N N . ILE A 1 208 ? 0.650 9.308 -3.685 1.00 98.50 208 ILE A N 1
ATOM 1668 C CA . ILE A 1 208 ? 1.852 9.457 -4.507 1.00 98.50 208 ILE A CA 1
ATOM 1669 C C . ILE A 1 208 ? 3.096 9.273 -3.643 1.00 98.50 208 ILE A C 1
ATOM 1671 O O . ILE A 1 208 ? 3.314 10.024 -2.688 1.00 98.50 208 ILE A O 1
ATOM 1675 N N . VAL A 1 209 ? 3.921 8.294 -4.004 1.00 98.44 209 VAL A N 1
ATOM 1676 C CA . VAL A 1 209 ? 5.203 7.989 -3.369 1.00 98.44 209 VAL A CA 1
ATOM 1677 C C . VAL A 1 209 ? 6.192 9.119 -3.647 1.00 98.44 209 VAL A C 1
ATOM 1679 O O . VAL A 1 209 ? 6.529 9.407 -4.794 1.00 98.44 209 VAL A O 1
ATOM 1682 N N . GLN A 1 210 ? 6.670 9.759 -2.584 1.00 97.62 210 GLN A N 1
ATOM 1683 C CA . GLN A 1 210 ? 7.721 10.771 -2.657 1.00 97.62 210 GLN A CA 1
ATOM 1684 C C . GLN A 1 210 ? 9.098 10.106 -2.728 1.00 97.62 210 GLN A C 1
ATOM 1686 O O . GLN A 1 210 ? 9.274 8.976 -2.268 1.00 97.62 210 GLN A O 1
ATOM 1691 N N . ASP A 1 211 ? 10.070 10.797 -3.329 1.00 94.50 211 ASP A N 1
ATOM 1692 C CA . ASP A 1 211 ? 11.445 10.304 -3.510 1.00 94.50 211 ASP A CA 1
ATOM 1693 C C . ASP A 1 211 ? 11.506 8.888 -4.119 1.00 94.50 211 ASP A C 1
ATOM 1695 O O . ASP A 1 211 ? 12.396 8.078 -3.834 1.00 94.50 211 ASP A O 1
ATOM 1699 N N . TYR A 1 212 ? 10.539 8.580 -4.992 1.00 95.00 212 TYR A N 1
ATOM 1700 C CA . TYR A 1 212 ? 10.316 7.241 -5.537 1.00 95.00 212 TYR A CA 1
ATOM 1701 C C . TYR A 1 212 ? 11.533 6.695 -6.303 1.00 95.00 212 TYR A C 1
ATOM 1703 O O . TYR A 1 212 ? 11.748 5.484 -6.341 1.00 95.00 212 TYR A O 1
ATOM 1711 N N . GLN A 1 213 ? 12.377 7.582 -6.842 1.00 93.56 213 GLN A N 1
ATOM 1712 C CA . GLN A 1 213 ? 13.644 7.252 -7.504 1.00 93.56 213 GLN A CA 1
ATOM 1713 C C . GLN A 1 213 ? 14.607 6.490 -6.590 1.00 93.56 213 GLN A C 1
ATOM 1715 O O . GLN A 1 213 ? 15.335 5.614 -7.048 1.00 93.56 213 GLN A O 1
ATOM 1720 N N . ILE A 1 214 ? 14.587 6.797 -5.294 1.00 92.69 214 ILE A N 1
ATOM 1721 C CA . ILE A 1 214 ? 15.389 6.113 -4.285 1.00 92.69 214 ILE A CA 1
ATOM 1722 C C . ILE A 1 214 ? 14.629 4.887 -3.768 1.00 92.69 214 ILE A C 1
ATOM 1724 O O . ILE A 1 214 ? 15.218 3.818 -3.590 1.00 92.69 214 ILE A O 1
ATOM 1728 N N . MET A 1 215 ? 13.311 5.010 -3.567 1.00 93.62 215 MET A N 1
ATOM 1729 C CA . MET A 1 215 ? 12.473 3.935 -3.017 1.00 93.62 215 MET A CA 1
ATOM 1730 C C . MET A 1 215 ? 12.386 2.701 -3.921 1.00 93.62 215 MET A C 1
ATOM 1732 O O . MET A 1 215 ? 12.316 1.584 -3.404 1.00 93.62 215 MET A O 1
ATOM 1736 N N . LYS A 1 216 ? 12.467 2.882 -5.244 1.00 93.38 216 LYS A N 1
ATOM 1737 C CA . LYS A 1 216 ? 12.460 1.792 -6.231 1.00 93.38 216 LYS A CA 1
ATOM 1738 C C . LYS A 1 216 ? 13.770 1.002 -6.316 1.00 93.38 216 LYS A C 1
ATOM 1740 O O . LYS A 1 216 ? 13.802 -0.018 -6.996 1.00 93.38 216 LYS A O 1
ATOM 1745 N N . LEU A 1 217 ? 14.859 1.462 -5.690 1.00 93.00 217 LEU A N 1
ATOM 1746 C CA . LEU A 1 217 ? 16.167 0.815 -5.835 1.00 93.00 217 LEU A CA 1
ATOM 1747 C C . LEU A 1 217 ? 16.201 -0.542 -5.109 1.00 93.00 217 LEU A C 1
ATOM 1749 O O . LEU A 1 217 ? 16.008 -0.574 -3.891 1.00 93.00 217 LEU A O 1
ATOM 1753 N N . PRO A 1 218 ? 16.517 -1.653 -5.798 1.00 93.25 218 PRO A N 1
ATOM 1754 C CA . PRO A 1 218 ? 16.572 -2.993 -5.212 1.00 93.25 218 PRO A CA 1
ATOM 1755 C C . PRO A 1 218 ? 17.922 -3.283 -4.534 1.00 93.25 218 PRO A C 1
ATOM 1757 O O . PRO A 1 218 ? 18.481 -4.369 -4.670 1.00 93.25 218 PRO A O 1
ATOM 1760 N N . TYR A 1 219 ? 18.502 -2.278 -3.885 1.00 90.12 219 TYR A N 1
ATOM 1761 C CA . TYR A 1 219 ? 19.779 -2.334 -3.178 1.00 90.12 219 TYR A CA 1
ATOM 1762 C C . TYR A 1 219 ? 19.890 -1.135 -2.234 1.00 90.12 219 TYR A C 1
ATOM 1764 O O . TYR A 1 219 ? 19.132 -0.164 -2.331 1.00 90.12 219 TYR A O 1
ATOM 1772 N N . LEU A 1 220 ? 20.843 -1.196 -1.309 1.00 86.94 220 LEU A N 1
ATOM 1773 C CA . LEU A 1 220 ? 21.162 -0.077 -0.429 1.00 86.94 220 LEU A CA 1
ATOM 1774 C C . LEU A 1 220 ? 21.883 1.014 -1.210 1.00 86.94 220 LEU A C 1
ATOM 1776 O O . LEU A 1 220 ? 22.949 0.777 -1.776 1.00 86.94 220 LEU A O 1
ATOM 1780 N N . PHE A 1 221 ? 21.337 2.220 -1.198 1.00 79.19 221 PHE A N 1
ATOM 1781 C CA . PHE A 1 221 ? 22.090 3.395 -1.608 1.00 79.19 221 PHE A CA 1
ATOM 1782 C C . PHE A 1 221 ? 22.890 3.886 -0.398 1.00 79.19 221 PHE A C 1
ATOM 1784 O O . PHE A 1 221 ? 22.395 3.881 0.729 1.00 79.19 221 PHE A O 1
ATOM 1791 N N . ALA A 1 222 ? 24.150 4.265 -0.614 1.00 67.62 222 ALA A N 1
ATOM 1792 C CA . ALA A 1 222 ? 24.918 4.920 0.432 1.00 67.62 222 ALA A CA 1
ATOM 1793 C C . ALA A 1 222 ? 24.222 6.244 0.771 1.00 67.62 222 ALA A C 1
ATOM 1795 O O . ALA A 1 222 ? 23.955 7.040 -0.132 1.00 67.62 222 ALA A O 1
ATOM 1796 N N . GLU A 1 223 ? 23.929 6.484 2.050 1.00 58.03 223 GLU A N 1
ATOM 1797 C CA . GLU A 1 223 ? 23.584 7.829 2.503 1.00 58.03 223 GLU A CA 1
ATOM 1798 C C . GLU A 1 223 ? 24.730 8.746 2.071 1.00 58.03 223 GLU A C 1
ATOM 1800 O O . GLU A 1 223 ? 25.893 8.510 2.415 1.00 58.03 223 GLU A O 1
ATOM 1805 N N . ILE A 1 224 ? 24.426 9.747 1.245 1.00 48.88 224 ILE A N 1
ATOM 1806 C CA . ILE A 1 224 ? 25.402 10.767 0.878 1.00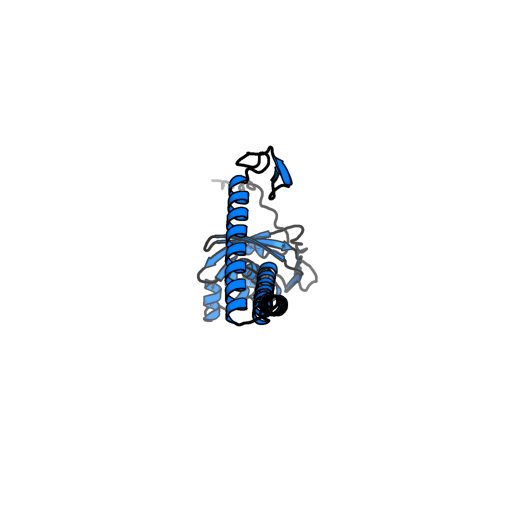 48.88 224 ILE A CA 1
ATOM 1807 C C . ILE A 1 224 ? 25.756 11.474 2.190 1.00 48.88 224 ILE A C 1
ATOM 1809 O O . ILE A 1 224 ? 24.971 12.260 2.715 1.00 48.88 224 ILE A O 1
ATOM 1813 N N . GLY A 1 225 ? 26.912 11.129 2.763 1.00 49.09 225 GLY A N 1
ATOM 1814 C CA . GLY A 1 225 ? 27.489 11.854 3.891 1.00 49.09 225 GLY A CA 1
ATOM 1815 C C . GLY A 1 225 ? 27.692 13.332 3.530 1.00 49.09 225 GLY A C 1
ATOM 1816 O O . GLY A 1 225 ? 27.668 13.678 2.347 1.00 49.09 225 GLY A O 1
ATOM 1817 N N . PRO A 1 226 ? 27.882 14.218 4.523 1.00 44.88 226 PRO A N 1
ATOM 1818 C CA . PRO A 1 226 ? 27.954 15.655 4.284 1.00 44.88 226 PRO A CA 1
ATOM 1819 C C . PRO A 1 226 ? 29.027 15.972 3.235 1.00 44.88 226 PRO A C 1
ATOM 1821 O O . PRO A 1 226 ? 30.167 15.542 3.387 1.00 44.88 226 PRO A O 1
ATOM 1824 N N . GLU A 1 227 ? 28.600 16.676 2.182 1.00 47.44 227 GLU A N 1
ATOM 1825 C CA . GLU A 1 227 ? 29.388 17.372 1.158 1.00 47.44 227 GLU A CA 1
ATOM 1826 C C . GLU A 1 227 ? 30.723 16.701 0.789 1.00 47.44 227 GLU A C 1
ATOM 1828 O O . GLU A 1 227 ? 31.771 16.926 1.397 1.00 47.44 227 GLU A O 1
ATOM 1833 N N . GLN A 1 228 ? 30.714 15.929 -0.302 1.00 46.59 228 GLN A N 1
ATOM 1834 C CA . GLN A 1 228 ? 31.929 15.809 -1.111 1.00 46.59 228 GLN A CA 1
ATOM 1835 C C . GLN A 1 228 ? 32.385 17.246 -1.436 1.00 46.59 228 GLN A C 1
ATOM 1837 O O . GLN A 1 228 ? 31.546 18.022 -1.899 1.00 46.59 228 GLN A O 1
ATOM 1842 N N . PRO A 1 229 ? 33.647 17.631 -1.165 1.00 46.03 229 PRO A N 1
ATOM 1843 C CA . PRO A 1 229 ? 34.096 18.997 -1.390 1.00 46.03 229 PRO A CA 1
ATOM 1844 C C . PRO A 1 229 ? 33.850 19.366 -2.851 1.00 46.03 229 PRO A C 1
ATOM 1846 O O . PRO A 1 229 ? 34.226 18.603 -3.745 1.00 46.03 229 PRO A O 1
ATOM 1849 N N . GLU A 1 230 ? 33.196 20.511 -3.065 1.00 49.72 230 GLU A N 1
ATOM 1850 C CA . GLU A 1 230 ? 33.038 21.125 -4.381 1.00 49.72 230 GLU A CA 1
ATOM 1851 C C . GLU A 1 230 ? 34.383 21.041 -5.105 1.00 49.72 230 GLU A C 1
ATOM 1853 O O . GLU A 1 230 ? 35.421 21.453 -4.572 1.00 49.72 230 GLU A O 1
ATOM 1858 N N . PHE A 1 231 ? 34.382 20.415 -6.285 1.00 52.16 231 PHE A N 1
ATOM 1859 C CA . PHE A 1 231 ? 35.559 20.382 -7.142 1.00 52.16 231 PHE A CA 1
ATOM 1860 C C . PHE A 1 231 ? 36.095 21.815 -7.247 1.00 52.16 231 PHE A C 1
ATOM 1862 O O . PHE A 1 231 ? 35.305 22.705 -7.562 1.00 52.16 231 PHE A O 1
ATOM 1869 N N . PRO A 1 232 ? 37.388 22.069 -6.966 1.00 49.84 232 PRO A N 1
ATOM 1870 C CA . PRO A 1 232 ? 37.909 23.422 -7.051 1.00 49.84 232 PRO A CA 1
ATOM 1871 C C . PRO A 1 232 ? 37.676 23.929 -8.472 1.00 49.84 232 PRO A C 1
ATOM 1873 O O . PRO A 1 232 ? 38.080 23.265 -9.433 1.00 49.84 232 PRO A O 1
ATOM 1876 N N . GLU A 1 233 ? 36.995 25.071 -8.594 1.00 54.09 233 GLU A N 1
ATOM 1877 C CA . GLU A 1 233 ? 36.867 25.785 -9.859 1.00 54.09 233 GLU A CA 1
ATOM 1878 C C . GLU A 1 233 ? 38.271 25.932 -10.445 1.00 54.09 233 GLU A C 1
ATOM 1880 O O . GLU A 1 233 ? 39.173 26.521 -9.843 1.00 54.09 233 GLU A O 1
ATOM 1885 N N . VAL A 1 234 ? 38.485 25.305 -11.599 1.00 60.22 234 VAL A N 1
ATOM 1886 C CA . VAL A 1 234 ? 39.732 25.443 -12.336 1.00 60.22 234 VAL A CA 1
ATOM 1887 C C . VAL A 1 234 ? 39.719 26.866 -12.879 1.00 60.22 234 VAL A C 1
ATOM 1889 O O . VAL A 1 234 ? 39.020 27.137 -13.851 1.00 60.22 234 VAL A O 1
ATOM 1892 N N . GLU A 1 235 ? 40.438 27.783 -12.229 1.00 55.62 235 GLU A N 1
ATOM 1893 C CA . GLU A 1 235 ? 40.679 29.115 -12.783 1.00 55.62 235 GLU A CA 1
ATOM 1894 C C . GLU A 1 235 ? 41.297 28.946 -14.176 1.00 55.62 235 GLU A C 1
ATOM 1896 O O . GLU A 1 235 ? 42.409 28.426 -14.331 1.00 55.62 235 GLU A O 1
ATOM 1901 N N . GLU A 1 236 ? 40.547 29.338 -15.207 1.00 52.94 236 GLU A N 1
ATOM 1902 C CA . GLU A 1 236 ? 41.058 29.379 -16.570 1.00 52.94 236 GLU A CA 1
ATOM 1903 C C . GLU A 1 236 ? 42.223 30.383 -16.633 1.00 52.94 236 GLU A C 1
ATOM 1905 O O . GLU A 1 236 ? 42.089 31.517 -16.160 1.00 52.94 236 GLU A O 1
ATOM 1910 N N . PRO A 1 237 ? 43.384 30.001 -17.193 1.00 61.28 237 PRO A N 1
ATOM 1911 C CA . PRO A 1 237 ? 44.523 30.901 -17.282 1.00 61.28 237 PRO A CA 1
ATOM 1912 C C . PRO A 1 237 ? 44.229 32.046 -18.263 1.00 61.28 237 PRO A C 1
ATOM 1914 O O . PRO A 1 237 ? 43.886 31.803 -19.421 1.00 61.28 237 PRO A O 1
ATOM 1917 N N . ILE A 1 238 ? 44.394 33.279 -17.771 1.00 56.66 238 ILE A N 1
ATOM 1918 C CA . ILE A 1 238 ? 44.325 34.550 -18.520 1.00 56.66 238 ILE A CA 1
ATOM 1919 C C . ILE A 1 238 ? 45.476 34.656 -19.526 1.00 56.66 238 ILE A C 1
ATOM 1921 O O . ILE A 1 238 ? 46.631 34.363 -19.134 1.00 56.66 238 ILE A O 1
#

pLDDT: mean 86.36, std 14.09, range [44.88, 98.56]

Secondary structure (DSSP, 8-state):
-B-TTT--BPPTT-SB-TTT--BHHHHHHHHHHHHHHHHHHHHHHHHHHHHTT--HHHHHHHHHHHHT---HHHHHHHHHHHHHHHHHHHHHHTTPPPHHHHHHHHHHHHHHHT-HHHHHHTT-HHHHHHHHTTS----TTTTT--SSEEEEEEEEEEEEEEETTEEEEEEEEEEEEEE-TTS-B---EETTTS-EEEEEEEETTEEEETTHHHHT-SSPPPP--S----PPP-----